Protein AF-A0A3D1S0R4-F1 (afdb_monomer)

Structure (mmCIF, N/CA/C/O backbone):
data_AF-A0A3D1S0R4-F1
#
_entry.id   AF-A0A3D1S0R4-F1
#
loop_
_atom_site.group_PDB
_atom_site.id
_atom_site.type_symbol
_atom_site.label_atom_id
_atom_site.label_alt_id
_atom_site.label_comp_id
_atom_site.label_asym_id
_atom_site.label_entity_id
_atom_site.label_seq_id
_atom_site.pdbx_PDB_ins_code
_atom_site.Cartn_x
_atom_site.Cartn_y
_atom_site.Cartn_z
_atom_site.occupancy
_atom_site.B_iso_or_equiv
_atom_site.auth_seq_id
_atom_site.auth_comp_id
_atom_site.auth_asym_id
_atom_site.auth_atom_id
_atom_site.pdbx_PDB_model_num
ATOM 1 N N . ALA A 1 1 ? -8.658 -19.019 29.240 1.00 70.56 1 ALA A N 1
ATOM 2 C CA . ALA A 1 1 ? -8.999 -17.583 29.156 1.00 70.56 1 ALA A CA 1
ATOM 3 C C . ALA A 1 1 ? -8.423 -16.939 27.889 1.00 70.56 1 ALA A C 1
ATOM 5 O O . ALA A 1 1 ? -9.213 -16.559 27.038 1.00 70.56 1 ALA A O 1
ATOM 6 N N . CYS A 1 2 ? -7.095 -16.902 27.693 1.00 72.62 2 CYS A N 1
ATOM 7 C CA . CYS A 1 2 ? -6.477 -16.224 26.537 1.00 72.62 2 CYS A CA 1
ATOM 8 C C . CYS A 1 2 ? -6.892 -16.777 25.164 1.00 72.62 2 CYS A C 1
ATOM 10 O O . CYS A 1 2 ? -7.239 -15.996 24.292 1.00 72.62 2 CYS A O 1
ATOM 12 N N . GLN A 1 3 ? -6.934 -18.101 24.978 1.00 76.12 3 GLN A N 1
ATOM 13 C CA . GLN A 1 3 ? -7.375 -18.704 23.706 1.00 76.12 3 GLN A CA 1
ATOM 14 C C . GLN A 1 3 ? -8.832 -18.367 23.353 1.00 76.12 3 GLN A C 1
ATOM 16 O O . GLN A 1 3 ? -9.156 -18.194 22.186 1.00 76.12 3 GLN A O 1
ATOM 21 N N . VAL A 1 4 ? -9.705 -18.250 24.359 1.00 78.00 4 VAL A N 1
ATOM 22 C CA . VAL A 1 4 ? -11.115 -17.883 24.154 1.00 78.00 4 VAL A CA 1
ATOM 23 C C . VAL A 1 4 ? -11.216 -16.418 23.741 1.00 78.00 4 VAL A C 1
ATOM 25 O O . VAL A 1 4 ? -11.849 -16.119 22.740 1.00 78.00 4 VAL A O 1
ATOM 28 N N . ALA A 1 5 ? -10.524 -15.525 24.457 1.00 78.62 5 ALA A N 1
ATOM 29 C CA . ALA A 1 5 ? -10.469 -14.109 24.101 1.00 78.62 5 ALA A CA 1
ATOM 30 C C . ALA A 1 5 ? -9.848 -13.888 22.710 1.00 78.62 5 ALA A C 1
ATOM 32 O O . ALA A 1 5 ? -10.297 -13.022 21.971 1.00 78.62 5 ALA A O 1
ATOM 33 N N . PHE A 1 6 ? -8.851 -14.697 22.340 1.00 84.62 6 PHE A N 1
ATOM 34 C CA . PHE A 1 6 ? -8.220 -14.656 21.025 1.00 84.62 6 PHE A CA 1
ATOM 35 C C . PHE A 1 6 ? -9.145 -15.144 19.906 1.00 84.62 6 PHE A C 1
ATOM 37 O O . PHE A 1 6 ? -9.213 -14.511 18.859 1.00 84.62 6 PHE A O 1
ATOM 44 N N . ARG A 1 7 ? -9.898 -16.228 20.120 1.00 82.31 7 ARG A N 1
ATOM 45 C CA . ARG A 1 7 ? -10.857 -16.750 19.132 1.00 82.31 7 ARG A CA 1
ATOM 46 C C . ARG A 1 7 ? -11.853 -15.680 18.681 1.00 82.31 7 ARG A C 1
ATOM 48 O O . ARG A 1 7 ? -12.190 -15.606 17.504 1.00 82.31 7 ARG A O 1
ATOM 55 N N . ASP A 1 8 ? -12.278 -14.830 19.607 1.00 85.44 8 ASP A N 1
ATOM 56 C CA . ASP A 1 8 ? -13.287 -13.807 19.345 1.00 85.44 8 ASP A CA 1
ATOM 57 C C . ASP A 1 8 ? -12.675 -12.522 18.724 1.00 85.44 8 ASP A C 1
ATOM 59 O O . ASP A 1 8 ? -13.374 -11.528 18.522 1.00 85.44 8 ASP A O 1
ATOM 63 N N . THR A 1 9 ? -11.376 -12.536 18.377 1.00 86.75 9 THR A N 1
ATOM 64 C CA . THR A 1 9 ? -10.713 -11.467 17.601 1.00 86.75 9 THR A CA 1
ATOM 65 C C . THR A 1 9 ? -10.943 -11.579 16.098 1.00 86.75 9 THR A C 1
ATOM 67 O O . THR A 1 9 ? -10.688 -10.615 15.377 1.00 86.75 9 THR A O 1
ATOM 70 N N . TYR A 1 10 ? -11.379 -12.754 15.623 1.00 88.81 10 TYR A N 1
ATOM 71 C CA . TYR A 1 10 ? -11.526 -13.075 14.197 1.00 88.81 10 TYR A CA 1
ATOM 72 C C . TYR A 1 10 ? -10.255 -12.811 13.368 1.00 88.81 10 TYR A C 1
ATOM 74 O O . TYR A 1 10 ? -10.321 -12.571 12.163 1.00 88.81 10 TYR A O 1
ATOM 82 N N . SER A 1 11 ? -9.098 -12.846 14.035 1.00 84.38 11 SER A N 1
ATOM 83 C CA . SER A 1 11 ? -7.781 -12.861 13.411 1.00 84.38 11 SER A CA 1
ATOM 84 C C . SER A 1 11 ? -7.464 -14.258 12.860 1.00 84.38 11 SER A C 1
ATOM 86 O O . SER A 1 11 ? -8.202 -15.221 13.072 1.00 84.38 11 SER A O 1
ATOM 88 N N . THR A 1 12 ? -6.348 -14.366 12.147 1.00 83.88 12 THR A N 1
ATOM 89 C CA . THR A 1 12 ? -5.786 -15.634 11.664 1.00 83.88 12 THR A CA 1
ATOM 90 C C . THR A 1 12 ? -5.035 -16.367 12.783 1.00 83.88 12 THR A C 1
ATOM 92 O O . THR A 1 12 ? -4.900 -15.836 13.889 1.00 83.88 12 THR A O 1
ATOM 95 N N . ASP A 1 13 ? -4.482 -17.554 12.502 1.00 82.75 13 ASP A N 1
ATOM 96 C CA . ASP A 1 13 ? -3.598 -18.257 13.451 1.00 82.75 13 ASP A CA 1
ATOM 97 C C . ASP A 1 13 ? -2.351 -17.424 13.818 1.00 82.75 13 ASP A C 1
ATOM 99 O O . ASP A 1 13 ? -1.715 -17.658 14.849 1.00 82.75 13 ASP A O 1
ATOM 103 N N . TYR A 1 14 ? -2.031 -16.417 12.998 1.00 79.56 14 TYR A N 1
ATOM 104 C CA . TYR A 1 14 ? -0.958 -15.451 13.194 1.00 79.56 14 TYR A CA 1
ATOM 105 C C . TYR A 1 14 ? -1.558 -14.064 13.497 1.00 79.56 14 TYR A C 1
ATOM 107 O O . TYR A 1 14 ? -1.975 -13.359 12.576 1.00 79.56 14 TYR A O 1
ATOM 115 N N . PRO A 1 15 ? -1.629 -13.629 14.771 1.00 83.19 15 PRO A N 1
ATOM 116 C CA . PRO A 1 15 ? -2.277 -12.370 15.127 1.00 83.19 15 PRO A CA 1
ATOM 117 C C . PRO A 1 15 ? -1.688 -11.181 14.369 1.00 83.19 15 PRO A C 1
ATOM 119 O O . PRO A 1 15 ? -0.474 -10.982 14.361 1.00 83.19 15 PRO A O 1
ATOM 122 N N . THR A 1 16 ? -2.553 -10.331 13.816 1.00 88.94 16 THR A N 1
ATOM 123 C CA . THR A 1 16 ? -2.129 -8.994 13.388 1.00 88.94 16 THR A CA 1
ATOM 124 C C . THR A 1 16 ? -1.874 -8.132 14.620 1.00 88.94 16 THR A C 1
ATOM 126 O O . THR A 1 16 ? -2.733 -7.999 15.496 1.00 88.94 16 THR A O 1
ATOM 129 N N . VAL A 1 17 ? -0.688 -7.531 14.690 1.00 91.25 17 VAL A N 1
ATOM 130 C CA . VAL A 1 17 ? -0.250 -6.729 15.833 1.00 91.25 17 VAL A CA 1
ATOM 131 C C . VAL A 1 17 ? 0.211 -5.360 15.359 1.00 91.25 17 VAL A C 1
ATOM 133 O O . VAL A 1 17 ? 1.055 -5.245 14.477 1.00 91.25 17 VAL A O 1
ATOM 136 N N . LEU A 1 18 ? -0.316 -4.315 15.990 1.00 94.38 18 LEU A N 1
ATOM 137 C CA . LEU A 1 18 ? 0.179 -2.955 15.853 1.00 94.38 18 LEU A CA 1
ATOM 138 C C . LEU A 1 18 ? 1.324 -2.745 16.842 1.00 94.38 18 LEU A C 1
ATOM 140 O O . LEU A 1 18 ? 1.165 -2.959 18.048 1.00 94.38 18 LEU A O 1
ATOM 144 N N . VAL A 1 19 ? 2.469 -2.300 16.329 1.00 94.50 19 VAL A N 1
ATOM 145 C CA . VAL A 1 19 ? 3.677 -2.027 17.114 1.00 94.50 19 VAL A CA 1
ATOM 146 C C . VAL A 1 19 ? 4.004 -0.542 17.019 1.00 94.50 19 VAL A C 1
ATOM 148 O O . VAL A 1 19 ? 4.166 -0.006 15.925 1.00 94.50 19 VAL A O 1
ATOM 151 N N . ARG A 1 20 ? 4.125 0.134 18.166 1.00 94.56 20 ARG A N 1
ATOM 152 C CA . ARG A 1 20 ? 4.589 1.522 18.233 1.00 94.56 20 ARG A CA 1
ATOM 153 C C . ARG A 1 20 ? 6.096 1.555 18.410 1.00 94.56 20 ARG A C 1
ATOM 155 O O . ARG A 1 20 ? 6.616 1.126 19.443 1.00 94.56 20 ARG A O 1
ATOM 162 N N . LEU A 1 21 ? 6.769 2.142 17.433 1.00 95.06 21 LEU A N 1
ATOM 163 C CA . LEU A 1 21 ? 8.196 2.419 17.484 1.00 95.06 21 LEU A CA 1
ATOM 164 C C . LEU A 1 21 ? 8.423 3.881 17.884 1.00 95.06 21 LEU A C 1
ATOM 166 O O . LEU A 1 21 ? 7.716 4.773 17.418 1.00 95.06 21 LEU A O 1
ATOM 170 N N . HIS A 1 22 ? 9.393 4.124 18.760 1.00 95.31 22 HIS A N 1
ATOM 171 C CA . HIS A 1 22 ? 9.856 5.455 19.134 1.00 95.31 22 HIS A CA 1
ATOM 172 C C . HIS A 1 22 ? 11.339 5.583 18.800 1.00 95.31 22 HIS A C 1
ATOM 174 O O . HIS A 1 22 ? 12.142 4.749 19.218 1.00 95.31 22 HIS A O 1
ATOM 180 N N . TRP A 1 23 ? 11.677 6.621 18.042 1.00 96.31 23 TRP A N 1
ATOM 181 C CA . TRP A 1 23 ? 13.045 7.006 17.730 1.00 96.31 23 TRP A CA 1
ATOM 182 C C . TRP A 1 23 ? 13.403 8.255 18.532 1.00 96.31 23 TRP A C 1
ATOM 184 O O . TRP A 1 23 ? 12.740 9.281 18.384 1.00 96.31 23 TRP A O 1
ATOM 194 N N . ASP A 1 24 ? 14.449 8.176 19.351 1.00 95.88 24 ASP A N 1
ATOM 195 C CA . ASP A 1 24 ? 14.910 9.297 20.186 1.00 95.88 24 ASP A CA 1
ATOM 196 C C . ASP A 1 24 ? 16.043 10.126 19.546 1.00 95.88 24 ASP A C 1
ATOM 198 O O . ASP A 1 24 ? 16.565 11.053 20.163 1.00 95.88 24 ASP A O 1
ATOM 202 N N . GLY A 1 25 ? 16.433 9.803 18.307 1.00 96.44 25 GLY A N 1
ATOM 203 C CA . GLY A 1 25 ? 17.621 10.362 17.651 1.00 96.44 25 GLY A CA 1
ATOM 204 C C . GLY A 1 25 ? 18.824 9.416 17.635 1.00 96.44 25 GLY A C 1
ATOM 205 O O . GLY A 1 25 ? 19.751 9.636 16.857 1.00 96.44 25 GLY A O 1
ATOM 206 N N . THR A 1 26 ? 18.804 8.360 18.451 1.00 96.81 26 THR A N 1
ATOM 207 C CA . THR A 1 26 ? 19.917 7.416 18.627 1.00 96.81 26 THR A CA 1
ATOM 208 C C . THR A 1 26 ? 19.482 5.953 18.619 1.00 96.81 26 THR A C 1
ATOM 210 O O . THR A 1 26 ? 20.176 5.112 18.047 1.00 96.81 26 THR A O 1
ATOM 213 N N . GLN A 1 27 ? 18.328 5.643 19.209 1.00 96.25 27 GLN A N 1
ATOM 214 C CA . GLN A 1 27 ? 17.813 4.293 19.348 1.00 96.25 27 GLN A CA 1
ATOM 215 C C . GLN A 1 27 ? 16.346 4.217 18.928 1.00 96.25 27 GLN A C 1
ATOM 217 O O . GLN A 1 27 ? 15.523 5.080 19.239 1.00 96.25 27 GLN A O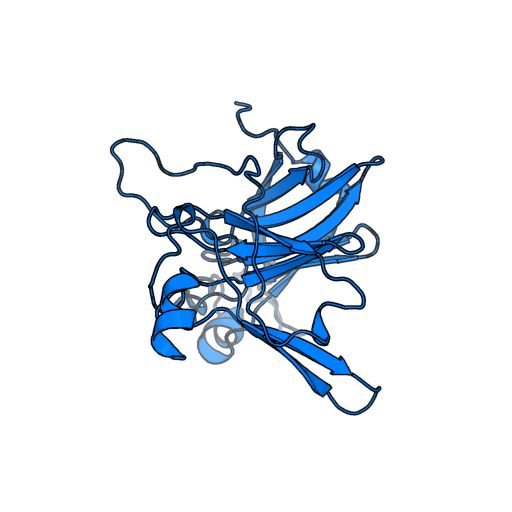 1
ATOM 222 N N . LEU A 1 28 ? 16.016 3.127 18.232 1.00 97.19 28 LEU A N 1
ATOM 223 C CA . LEU A 1 28 ? 14.645 2.733 17.945 1.00 97.19 28 LEU A CA 1
ATOM 224 C C . LEU A 1 28 ? 14.176 1.765 19.034 1.00 97.19 28 LEU A C 1
ATOM 226 O O . LEU A 1 28 ? 14.797 0.724 19.253 1.00 97.19 28 LEU A O 1
ATOM 230 N N . SER A 1 29 ? 13.087 2.101 19.719 1.00 97.06 29 SER A N 1
ATOM 231 C CA . SER A 1 29 ? 12.526 1.303 20.812 1.00 97.06 29 SER A CA 1
ATOM 232 C C . SER A 1 29 ? 11.055 0.971 20.572 1.00 97.06 29 SER A C 1
ATOM 234 O O . SER A 1 29 ? 10.298 1.773 20.024 1.00 97.06 29 SER A O 1
ATOM 236 N N . VAL A 1 30 ? 10.632 -0.222 20.995 1.00 96.75 30 VAL A N 1
ATOM 237 C CA . VAL A 1 30 ? 9.215 -0.602 21.020 1.00 96.75 30 VAL A CA 1
ATOM 238 C C . VAL A 1 30 ? 8.595 -0.042 22.295 1.00 96.75 30 VAL A C 1
ATOM 240 O O . VAL A 1 30 ? 9.011 -0.388 23.396 1.00 96.75 30 VAL A O 1
ATOM 243 N N . THR A 1 31 ? 7.587 0.815 22.151 1.00 94.56 31 THR A N 1
ATOM 244 C CA . THR A 1 31 ? 6.937 1.513 23.278 1.00 94.56 31 THR A CA 1
ATOM 245 C C . THR A 1 31 ? 5.460 1.166 23.430 1.00 94.56 31 THR A C 1
ATOM 247 O O . THR A 1 31 ? 4.773 1.736 24.278 1.00 94.56 31 THR A O 1
ATOM 250 N N . GLY A 1 32 ? 4.936 0.278 22.588 1.00 93.56 32 GLY A N 1
ATOM 251 C CA . GLY A 1 32 ? 3.545 -0.150 22.627 1.00 93.56 32 GLY A CA 1
ATOM 252 C C . GLY A 1 32 ? 3.298 -1.300 21.664 1.00 93.56 32 GLY A C 1
ATOM 253 O O . GLY A 1 32 ? 3.878 -1.343 20.580 1.00 93.56 32 GLY A O 1
ATOM 254 N N . VAL A 1 33 ? 2.445 -2.231 22.077 1.00 93.94 33 VAL A N 1
ATOM 255 C CA . VAL A 1 33 ? 2.035 -3.388 21.283 1.00 93.94 33 VAL A CA 1
ATOM 256 C C . VAL A 1 33 ? 0.565 -3.646 21.571 1.00 93.94 33 VAL A C 1
ATOM 258 O O . VAL A 1 33 ? 0.185 -3.766 22.735 1.00 93.94 33 VAL A O 1
ATOM 261 N N . ARG A 1 34 ? -0.263 -3.734 20.529 1.00 93.62 34 ARG A N 1
ATOM 262 C CA . ARG A 1 34 ? -1.670 -4.133 20.658 1.00 93.62 34 ARG A CA 1
ATOM 263 C C . ARG A 1 34 ? -2.073 -5.045 19.508 1.00 93.62 34 ARG A C 1
ATOM 265 O O . ARG A 1 34 ? -1.751 -4.768 18.357 1.00 93.62 34 ARG A O 1
ATOM 272 N N . ALA A 1 35 ? -2.782 -6.125 19.816 1.00 92.38 35 ALA A N 1
ATOM 273 C CA . ALA A 1 35 ? -3.321 -7.028 18.804 1.00 92.38 35 ALA A CA 1
ATOM 274 C C . ALA A 1 35 ? -4.643 -6.489 18.237 1.00 92.38 35 ALA A C 1
ATOM 276 O O . ALA A 1 35 ? -5.440 -5.895 18.966 1.00 92.38 35 ALA A O 1
ATOM 277 N N . VAL A 1 36 ? -4.862 -6.695 16.942 1.00 93.88 36 VAL A N 1
ATOM 278 C CA . VAL A 1 36 ? -6.054 -6.240 16.219 1.00 93.88 36 VAL A CA 1
ATOM 279 C C . VAL A 1 36 ? -7.176 -7.270 16.343 1.00 93.88 36 VAL A C 1
ATOM 281 O O . VAL A 1 36 ? -6.942 -8.474 16.279 1.00 93.88 36 VAL A O 1
ATOM 284 N N . GLN A 1 37 ? -8.401 -6.781 16.506 1.00 94.06 37 GLN A N 1
ATOM 285 C CA . GLN A 1 37 ? -9.637 -7.544 16.416 1.00 94.06 37 GLN A CA 1
ATOM 286 C C . GLN A 1 37 ? -10.425 -7.059 15.200 1.00 94.06 37 GLN A C 1
ATOM 288 O O . GLN A 1 37 ? -10.850 -5.905 15.140 1.00 94.06 37 GLN A O 1
ATOM 293 N N . PHE A 1 38 ? -10.632 -7.956 14.243 1.00 94.38 38 PHE A N 1
ATOM 294 C CA . PHE A 1 38 ? -11.416 -7.702 13.041 1.00 94.38 38 PHE A CA 1
ATOM 295 C C . PHE A 1 38 ? -12.901 -7.983 13.292 1.00 94.38 38 PHE A C 1
ATOM 297 O O . PHE A 1 38 ? -13.243 -8.725 14.213 1.00 94.38 38 PHE A O 1
ATOM 304 N N . PRO A 1 39 ? -13.822 -7.422 12.493 1.00 93.75 39 PRO A N 1
ATOM 305 C CA . PRO A 1 39 ? -15.220 -7.813 12.573 1.00 93.75 39 PRO A CA 1
ATOM 306 C C . PRO A 1 39 ? -15.402 -9.234 12.014 1.00 93.75 39 PRO A C 1
ATOM 308 O O . PRO A 1 39 ? -14.736 -9.633 11.062 1.00 93.75 39 PRO A O 1
ATOM 311 N N . GLN A 1 40 ? -16.338 -10.005 12.573 1.00 89.62 40 GLN A N 1
ATOM 312 C CA . GLN A 1 40 ? -16.562 -11.412 12.199 1.00 89.62 40 GLN A CA 1
ATOM 313 C C . GLN A 1 40 ? -16.807 -11.619 10.694 1.00 89.62 40 GLN A C 1
ATOM 315 O O . GLN A 1 40 ? -16.368 -12.607 10.108 1.00 89.62 40 GLN A O 1
ATOM 320 N N . ASN A 1 41 ? -17.503 -10.678 10.054 1.00 90.62 41 ASN A N 1
ATOM 321 C CA . ASN A 1 41 ? -17.812 -10.711 8.625 1.00 90.62 41 ASN A CA 1
ATOM 322 C C . ASN A 1 41 ? -16.632 -10.296 7.724 1.00 90.62 41 ASN A C 1
ATOM 324 O O . ASN A 1 41 ? -16.771 -10.329 6.502 1.00 90.62 41 ASN A O 1
ATOM 328 N N . ALA A 1 42 ? -15.484 -9.905 8.290 1.00 89.19 42 ALA A N 1
ATOM 329 C CA . ALA A 1 42 ? -14.283 -9.621 7.511 1.00 89.19 42 ALA A CA 1
ATOM 330 C C . ALA A 1 42 ? -13.748 -10.875 6.817 1.00 89.19 42 ALA A C 1
ATOM 332 O O . ALA A 1 42 ? -13.243 -10.761 5.705 1.00 89.19 42 ALA A O 1
ATOM 333 N N . GLN A 1 43 ? -13.902 -12.050 7.449 1.00 87.94 43 GLN A N 1
ATOM 334 C CA . GLN A 1 43 ? -13.397 -13.332 6.946 1.00 87.94 43 GLN A CA 1
ATOM 335 C C . GLN A 1 43 ? -11.922 -13.233 6.529 1.00 87.94 43 GLN A C 1
ATOM 337 O O . GLN A 1 43 ? -11.572 -13.563 5.399 1.00 87.94 43 GLN A O 1
ATOM 342 N N . ILE A 1 44 ? -11.064 -12.726 7.421 1.00 86.00 44 ILE A N 1
ATOM 343 C CA . ILE A 1 44 ? -9.631 -12.567 7.142 1.00 86.00 44 ILE A CA 1
ATOM 344 C C . ILE A 1 44 ? -9.044 -13.924 6.723 1.00 86.00 44 ILE A C 1
ATOM 346 O O . ILE A 1 44 ? -9.295 -14.943 7.372 1.00 86.00 44 ILE A O 1
ATOM 350 N N . GLY A 1 45 ? -8.309 -13.950 5.609 1.00 75.19 45 GLY A N 1
ATOM 351 C CA . GLY A 1 45 ? -7.706 -15.177 5.089 1.00 75.19 45 GLY A CA 1
ATOM 352 C C . GLY A 1 45 ? -6.581 -15.671 5.998 1.00 75.19 45 GLY A C 1
ATOM 353 O O . GLY A 1 45 ? -5.803 -14.872 6.499 1.00 75.19 45 GLY A O 1
ATOM 354 N N . ASN A 1 46 ? -6.480 -16.984 6.208 1.00 75.69 46 ASN A N 1
ATOM 355 C CA . ASN A 1 46 ? -5.456 -17.603 7.058 1.00 75.69 46 ASN A CA 1
ATOM 356 C C . ASN A 1 46 ? -4.379 -18.297 6.209 1.00 75.69 46 ASN A C 1
ATOM 358 O O . ASN A 1 46 ? -4.211 -19.515 6.302 1.00 75.69 46 ASN A O 1
ATOM 362 N N . SER A 1 47 ? -3.688 -17.551 5.339 1.00 70.25 47 SER A N 1
ATOM 363 C CA . SER A 1 47 ? -2.527 -18.098 4.621 1.00 70.25 47 SER A CA 1
ATOM 364 C C . SER A 1 47 ? -1.220 -17.489 5.131 1.00 70.25 47 SER A C 1
ATOM 366 O O . SER A 1 47 ? -1.175 -16.303 5.460 1.00 70.25 47 SER A O 1
ATOM 368 N N . PRO A 1 48 ? -0.126 -18.270 5.163 1.00 61.03 48 PRO A N 1
ATOM 369 C CA . PRO A 1 48 ? 1.204 -17.730 5.406 1.00 61.03 48 PRO A CA 1
ATOM 370 C C . PRO A 1 48 ? 1.522 -16.666 4.347 1.00 61.03 48 PRO A C 1
ATOM 372 O O . PRO A 1 48 ? 1.480 -16.973 3.155 1.00 61.03 48 PRO A O 1
ATOM 375 N N . ASN A 1 49 ? 1.852 -15.450 4.788 1.00 60.84 49 ASN A N 1
ATOM 376 C CA . ASN A 1 49 ? 2.065 -14.265 3.943 1.00 60.84 49 ASN A CA 1
ATOM 377 C C . ASN A 1 49 ? 0.796 -13.625 3.353 1.00 60.84 49 ASN A C 1
ATOM 379 O O . ASN A 1 49 ? 0.890 -12.926 2.356 1.00 60.84 49 ASN A O 1
ATOM 383 N N . ASP A 1 50 ? -0.373 -13.859 3.945 1.00 65.56 50 ASP A N 1
ATOM 384 C CA . ASP A 1 50 ? -1.528 -12.992 3.725 1.00 65.56 50 ASP A C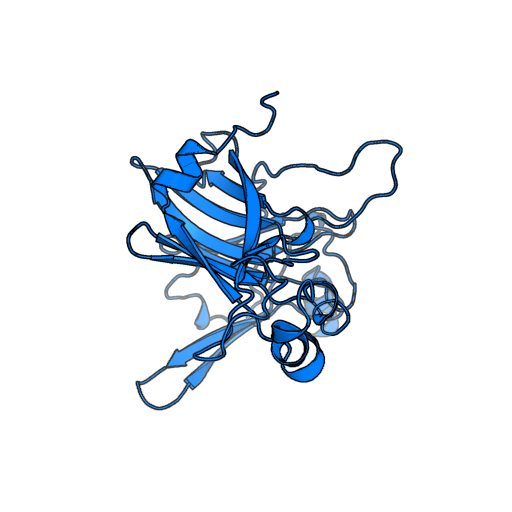A 1
ATOM 385 C C . ASP A 1 50 ? -1.678 -12.109 4.960 1.00 65.56 50 ASP A C 1
ATOM 387 O O . ASP A 1 50 ? -1.893 -12.618 6.065 1.00 65.56 50 ASP A O 1
ATOM 391 N N . GLY A 1 51 ? -1.500 -10.799 4.797 1.00 78.88 51 GLY A N 1
ATOM 392 C CA . GLY A 1 51 ? -1.375 -9.913 5.947 1.00 78.88 51 GLY A CA 1
ATOM 393 C C . GLY A 1 51 ? -1.961 -8.522 5.779 1.00 78.88 51 GLY A C 1
ATOM 394 O O . GLY A 1 51 ? -2.488 -8.127 4.740 1.00 78.88 51 GLY A O 1
ATOM 395 N N . VAL A 1 52 ? -1.875 -7.775 6.875 1.00 86.75 52 VAL A N 1
ATOM 396 C CA . VAL A 1 52 ? -1.939 -6.318 6.842 1.00 86.75 52 VAL A CA 1
ATOM 397 C C . VAL A 1 52 ? -0.567 -5.811 6.436 1.00 86.75 52 VAL A C 1
ATOM 399 O O . VAL A 1 52 ? 0.414 -6.114 7.114 1.00 86.75 52 VAL A O 1
ATOM 402 N N . GLU A 1 53 ? -0.519 -4.996 5.392 1.00 86.44 53 GLU A N 1
ATOM 403 C CA . GLU A 1 53 ? 0.733 -4.418 4.894 1.00 86.44 53 GLU A CA 1
ATOM 404 C C . GLU A 1 53 ? 0.680 -2.893 4.780 1.00 86.44 53 GLU A C 1
ATOM 406 O O . GLU A 1 53 ? 1.673 -2.210 5.035 1.00 86.44 53 GLU A O 1
ATOM 411 N N . GLY A 1 54 ? -0.492 -2.331 4.477 1.00 93.31 54 GLY A N 1
ATOM 412 C CA . GLY A 1 54 ? -0.672 -0.887 4.398 1.00 93.31 54 GLY A CA 1
ATOM 413 C C . GLY A 1 54 ? -1.091 -0.285 5.731 1.00 93.31 54 GLY A C 1
ATOM 414 O O . GLY A 1 54 ? -2.104 -0.680 6.312 1.00 93.31 54 GLY A O 1
ATOM 415 N N . LEU A 1 55 ? -0.345 0.719 6.192 1.00 95.94 55 LEU A N 1
ATOM 416 C CA . LEU A 1 55 ? -0.715 1.572 7.318 1.00 95.94 55 LEU A CA 1
ATOM 417 C C . LEU A 1 55 ? -0.641 3.032 6.884 1.00 95.94 55 LEU A C 1
ATOM 419 O O . LEU A 1 55 ? 0.370 3.470 6.344 1.00 95.94 55 LEU A O 1
ATOM 423 N N . SER A 1 56 ? -1.696 3.796 7.146 1.00 97.12 56 SER A N 1
ATOM 424 C CA . SER A 1 56 ? -1.705 5.242 6.907 1.00 97.12 56 SER A CA 1
ATOM 425 C C . SER A 1 56 ? -2.563 5.966 7.940 1.00 97.12 56 SER A C 1
ATOM 427 O O . SER A 1 56 ? -3.481 5.386 8.520 1.00 97.12 56 SER A O 1
ATOM 429 N N . ILE A 1 57 ? -2.238 7.228 8.228 1.00 96.81 57 ILE A N 1
ATOM 430 C CA . ILE A 1 57 ? -2.877 8.006 9.299 1.00 96.81 57 ILE A CA 1
ATOM 431 C C . ILE A 1 57 ? -3.475 9.288 8.721 1.00 96.81 57 ILE A C 1
ATOM 433 O O . ILE A 1 57 ? -2.778 10.050 8.058 1.00 96.81 57 ILE A O 1
ATOM 437 N N . ASP A 1 58 ? -4.748 9.552 9.026 1.00 96.31 58 ASP A N 1
ATOM 438 C CA . ASP A 1 58 ? -5.383 10.857 8.816 1.00 96.31 58 ASP A CA 1
ATOM 439 C C . ASP A 1 58 ? -5.902 11.415 10.142 1.00 96.31 58 ASP A C 1
ATOM 441 O O . ASP A 1 58 ? -6.874 10.910 10.710 1.00 96.31 58 ASP A O 1
ATOM 445 N N . GLY A 1 59 ? -5.244 12.453 10.662 1.00 95.31 59 GLY A N 1
ATOM 446 C CA . GLY A 1 59 ? -5.545 12.982 11.991 1.00 95.31 59 GLY A CA 1
ATOM 447 C C . GLY A 1 59 ? -5.388 11.902 13.065 1.00 95.31 59 GLY A C 1
ATOM 448 O O . GLY A 1 59 ? -4.296 11.385 13.272 1.00 95.31 59 GLY A O 1
ATOM 449 N N . ASN A 1 60 ? -6.483 11.554 13.741 1.00 96.62 60 ASN A N 1
ATOM 450 C CA . ASN A 1 60 ? -6.530 10.495 14.752 1.00 96.62 60 ASN A CA 1
ATOM 451 C C . ASN A 1 60 ? -7.117 9.179 14.216 1.00 96.62 60 ASN A C 1
ATOM 453 O O . ASN A 1 60 ? -7.576 8.357 15.004 1.00 96.62 60 ASN A O 1
ATOM 457 N N . LYS A 1 61 ? -7.177 8.976 12.900 1.00 97.88 61 LYS A N 1
ATOM 458 C CA . LYS A 1 61 ? -7.691 7.746 12.296 1.00 97.88 61 LYS A CA 1
ATOM 459 C C . LYS A 1 61 ? -6.544 6.975 11.660 1.00 97.88 61 LYS A C 1
ATOM 461 O O . LYS A 1 61 ? -5.883 7.483 10.760 1.00 97.88 61 LYS A O 1
ATOM 466 N N . LEU A 1 62 ? -6.329 5.749 12.125 1.00 98.00 62 LEU A N 1
ATOM 467 C CA . LEU A 1 62 ? -5.407 4.798 11.513 1.00 98.00 62 LEU A CA 1
ATOM 468 C C . LEU A 1 62 ? -6.187 3.933 10.527 1.00 98.00 62 LEU A C 1
ATOM 470 O O . LEU A 1 62 ? -7.161 3.290 10.920 1.00 98.00 62 LEU A O 1
ATOM 474 N N . PHE A 1 63 ? -5.747 3.904 9.275 1.00 98.19 63 PHE A N 1
ATOM 475 C CA . PHE A 1 63 ? -6.204 2.962 8.263 1.00 98.19 63 PHE A CA 1
ATOM 476 C C . PHE A 1 63 ? -5.258 1.770 8.187 1.00 98.19 63 PHE A C 1
ATOM 478 O O . PHE A 1 63 ? -4.043 1.911 8.323 1.00 98.19 63 PHE A O 1
ATOM 485 N N . ILE A 1 64 ? -5.848 0.597 7.985 1.00 96.75 64 ILE A N 1
ATOM 486 C CA . ILE A 1 64 ? -5.179 -0.698 8.021 1.00 96.75 64 ILE A CA 1
ATOM 487 C C . ILE A 1 64 ? -5.624 -1.460 6.775 1.00 96.75 64 ILE A C 1
ATOM 489 O O . ILE A 1 64 ? -6.769 -1.910 6.704 1.00 96.75 64 ILE A O 1
ATOM 493 N N . ALA A 1 65 ? -4.749 -1.560 5.779 1.00 94.81 65 ALA A N 1
ATOM 494 C CA . ALA A 1 65 ? -5.038 -2.248 4.531 1.00 94.81 65 ALA A CA 1
ATOM 495 C C . ALA A 1 65 ? -4.610 -3.714 4.611 1.00 94.81 65 ALA A C 1
ATOM 497 O O . ALA A 1 65 ? -3.459 -4.037 4.909 1.00 94.81 65 ALA A O 1
ATOM 498 N N . LEU A 1 66 ? -5.577 -4.583 4.353 1.00 91.25 66 LEU A N 1
ATOM 499 C CA . LEU A 1 66 ? -5.419 -6.018 4.235 1.00 91.25 66 LEU A CA 1
ATOM 500 C C . LEU A 1 66 ? -5.169 -6.365 2.770 1.00 91.25 66 LEU A C 1
ATOM 502 O O . LEU A 1 66 ? -5.958 -5.974 1.904 1.00 91.25 66 LEU A O 1
ATOM 506 N N . GLU A 1 67 ? -4.141 -7.171 2.523 1.00 89.12 67 GLU A N 1
ATOM 507 C CA . GLU A 1 67 ? -3.841 -7.704 1.199 1.00 89.12 67 GLU A CA 1
ATOM 508 C C . GLU A 1 67 ? -5.039 -8.463 0.623 1.00 89.12 67 GLU A C 1
ATOM 510 O O . GLU A 1 67 ? -5.501 -8.157 -0.473 1.00 89.12 67 GLU A O 1
ATOM 515 N N . LYS A 1 68 ? -5.589 -9.436 1.363 1.00 86.38 68 LYS A N 1
ATOM 516 C CA . LYS A 1 68 ? -6.833 -10.104 0.970 1.00 86.38 68 LYS A CA 1
ATOM 517 C C . LYS A 1 68 ? -7.583 -10.801 2.106 1.00 86.38 68 LYS A C 1
ATOM 519 O O . LYS A 1 68 ? -6.992 -11.306 3.058 1.00 86.38 68 LYS A O 1
ATOM 524 N N . ASP A 1 69 ? -8.899 -10.883 1.954 1.00 87.62 69 ASP A N 1
ATOM 525 C CA . ASP A 1 69 ? -9.787 -11.744 2.731 1.00 87.62 69 ASP A CA 1
ATOM 526 C C . ASP A 1 69 ? -9.801 -13.191 2.187 1.00 87.62 69 ASP A C 1
ATOM 528 O O . ASP A 1 69 ? -9.146 -13.525 1.193 1.00 87.62 69 ASP A O 1
ATOM 532 N N . ALA A 1 70 ? -10.574 -14.074 2.824 1.00 86.94 70 ALA A N 1
ATOM 533 C CA . ALA A 1 70 ? -10.757 -15.465 2.403 1.00 86.94 70 ALA A CA 1
ATOM 534 C C . ALA A 1 70 ? -11.363 -15.619 0.991 1.00 86.94 70 ALA A C 1
ATOM 536 O O . ALA A 1 70 ? -11.341 -16.715 0.430 1.00 86.94 70 ALA A O 1
ATOM 537 N N . ASN A 1 71 ? -11.876 -14.534 0.404 1.00 86.19 71 ASN A N 1
ATOM 538 C CA . ASN A 1 71 ? -12.430 -14.474 -0.945 1.00 86.19 71 ASN A CA 1
ATOM 539 C C . ASN A 1 71 ? -11.477 -13.785 -1.941 1.00 86.19 71 ASN A C 1
ATOM 541 O O . ASN A 1 71 ? -11.902 -13.437 -3.039 1.00 86.19 71 ASN A O 1
ATOM 545 N N . TYR A 1 72 ? -10.195 -13.619 -1.590 1.00 86.06 72 TYR A N 1
ATOM 546 C CA . TYR A 1 72 ? -9.159 -12.976 -2.412 1.00 86.06 72 TYR A CA 1
ATOM 547 C C . TYR A 1 72 ? -9.358 -11.471 -2.650 1.00 86.06 72 TYR A C 1
ATOM 549 O O . TYR A 1 72 ? -8.760 -10.921 -3.577 1.00 86.06 72 TYR A O 1
ATOM 557 N N . ARG A 1 73 ? -10.147 -10.789 -1.810 1.00 87.19 73 ARG A N 1
ATOM 558 C CA . ARG A 1 73 ? -10.405 -9.349 -1.951 1.00 87.19 73 ARG A CA 1
ATOM 559 C C . ARG A 1 73 ? -9.624 -8.540 -0.934 1.00 87.19 73 ARG A C 1
ATOM 561 O O . ARG A 1 73 ? -9.710 -8.827 0.260 1.00 87.19 73 ARG A O 1
ATOM 568 N N . ALA A 1 74 ? -8.930 -7.501 -1.387 1.00 91.06 74 ALA A N 1
ATOM 569 C CA . ALA A 1 74 ? -8.344 -6.513 -0.492 1.00 91.06 74 ALA A CA 1
ATOM 570 C C . ALA A 1 74 ? -9.426 -5.834 0.361 1.00 91.06 74 ALA A C 1
ATOM 572 O O . ALA A 1 74 ? -10.598 -5.780 -0.016 1.00 91.06 74 ALA A O 1
ATOM 573 N N . ARG A 1 75 ? -9.057 -5.335 1.539 1.00 92.56 75 ARG A N 1
ATOM 574 C CA . ARG A 1 75 ? -9.976 -4.624 2.445 1.00 92.56 75 ARG A CA 1
ATOM 575 C C . ARG A 1 75 ? -9.217 -3.505 3.140 1.00 92.56 75 ARG A C 1
ATOM 577 O O . ARG A 1 75 ? -8.014 -3.613 3.349 1.00 92.56 75 ARG A O 1
ATOM 584 N N . ILE A 1 76 ? -9.912 -2.444 3.531 1.00 96.00 76 ILE A N 1
ATOM 585 C CA . ILE A 1 76 ? -9.319 -1.365 4.323 1.00 96.00 76 ILE A CA 1
ATOM 586 C C . ILE A 1 76 ? -10.177 -1.174 5.561 1.00 96.00 76 ILE A C 1
ATOM 588 O O . ILE A 1 76 ? -11.362 -0.853 5.479 1.00 96.00 76 ILE A O 1
ATOM 592 N N . PHE A 1 77 ? -9.551 -1.358 6.712 1.00 97.25 77 PHE A N 1
ATOM 593 C CA . PHE A 1 77 ? -10.160 -1.145 8.009 1.00 97.25 77 PHE A CA 1
ATOM 594 C C . PHE A 1 77 ? -9.679 0.167 8.615 1.00 97.25 77 PHE A C 1
ATOM 596 O O . PHE A 1 77 ? -8.712 0.773 8.147 1.00 97.25 77 PHE A O 1
ATOM 603 N N . SER A 1 78 ? -10.322 0.595 9.695 1.00 98.19 78 SER A N 1
ATOM 604 C CA . SER A 1 78 ? -9.797 1.675 10.515 1.00 98.19 78 SER A CA 1
ATOM 605 C C . SER A 1 78 ? -10.045 1.501 12.005 1.00 98.19 78 SER A C 1
ATOM 607 O O . SER A 1 78 ? -10.938 0.774 12.441 1.00 98.19 78 SER A O 1
ATOM 609 N N . THR A 1 79 ? -9.258 2.234 12.783 1.00 98.06 79 THR A N 1
ATOM 610 C CA . THR A 1 79 ? -9.466 2.468 14.212 1.00 98.06 79 THR A CA 1
ATOM 611 C C . THR A 1 79 ? -9.152 3.925 14.539 1.00 98.06 79 THR A C 1
ATOM 613 O O . THR A 1 79 ? -8.459 4.616 13.787 1.00 98.06 79 THR A O 1
ATOM 616 N N . VAL A 1 80 ? -9.648 4.396 15.679 1.00 97.44 80 VAL A N 1
ATOM 617 C CA . VAL A 1 80 ? -9.178 5.648 16.277 1.00 97.44 80 VAL A CA 1
ATOM 618 C C . VAL A 1 80 ? -7.803 5.405 16.902 1.00 97.44 80 VAL A C 1
ATOM 620 O O . VAL A 1 80 ? -7.581 4.364 17.515 1.00 97.44 80 VAL A O 1
ATOM 623 N N . LEU A 1 81 ? -6.894 6.355 16.719 1.00 96.19 81 LEU A N 1
ATOM 624 C CA . LEU A 1 81 ? -5.538 6.429 17.247 1.00 96.19 81 LEU A CA 1
ATOM 625 C C . LEU A 1 81 ? -5.412 7.741 18.037 1.00 96.19 81 LEU A C 1
ATOM 627 O O . LEU A 1 81 ? -4.861 8.729 17.556 1.00 96.19 81 LEU A O 1
ATOM 631 N N . ASP A 1 82 ? -6.002 7.769 19.229 1.00 94.69 82 ASP A N 1
ATOM 632 C CA . ASP A 1 82 ? -5.968 8.917 20.137 1.00 94.69 82 ASP A CA 1
ATOM 633 C C . ASP A 1 82 ? -4.868 8.780 21.212 1.00 94.69 82 ASP A C 1
ATOM 635 O O . ASP A 1 82 ? -4.074 7.836 21.228 1.00 94.69 82 ASP A O 1
ATOM 639 N N . GLU A 1 83 ? -4.818 9.733 22.144 1.00 90.56 83 GLU A N 1
ATOM 640 C CA . GLU A 1 83 ? -3.868 9.727 23.266 1.00 90.56 83 GLU A CA 1
ATOM 641 C C . GLU A 1 83 ? -4.080 8.550 24.242 1.00 90.56 83 GLU A C 1
ATOM 643 O O . GLU A 1 83 ? -3.198 8.197 25.030 1.00 90.56 83 GLU A O 1
ATOM 648 N N . GLY A 1 84 ? -5.278 7.963 24.264 1.00 93.31 84 GLY A N 1
ATOM 649 C CA . GLY A 1 84 ? -5.638 6.794 25.066 1.00 93.31 84 GLY A CA 1
ATOM 650 C C . GLY A 1 84 ? -5.163 5.481 24.456 1.00 93.31 84 GLY A C 1
ATOM 651 O O . GLY A 1 84 ? -4.844 4.554 25.197 1.00 93.31 84 GLY A O 1
ATOM 652 N N . PHE A 1 85 ? -5.034 5.428 23.131 1.00 95.94 85 PHE A N 1
ATOM 653 C CA . PHE A 1 85 ? -4.860 4.198 22.366 1.00 95.94 85 PHE A CA 1
ATOM 654 C C . PHE A 1 85 ? -3.794 3.246 22.921 1.00 95.94 85 PHE A C 1
ATOM 656 O O . PHE A 1 85 ? -4.035 2.051 23.043 1.00 95.94 85 PHE A O 1
ATOM 663 N N . TRP A 1 86 ? -2.611 3.741 23.285 1.00 95.12 86 TRP A N 1
ATOM 664 C CA . TRP A 1 86 ? -1.506 2.886 23.747 1.00 95.12 86 TRP A CA 1
ATOM 665 C C . TRP A 1 86 ? -1.518 2.587 25.252 1.00 95.12 86 TRP A C 1
ATOM 667 O O . TRP A 1 86 ? -0.657 1.849 25.723 1.00 95.12 86 TRP A O 1
ATOM 677 N N . ARG A 1 87 ? -2.459 3.162 26.013 1.00 93.25 87 ARG A N 1
ATOM 678 C CA . ARG A 1 87 ? -2.639 2.894 27.452 1.00 93.25 87 ARG A CA 1
ATOM 679 C C . ARG A 1 87 ? -3.546 1.692 27.715 1.00 93.25 87 ARG A C 1
ATOM 681 O O . ARG A 1 87 ? -3.580 1.187 28.831 1.00 93.25 87 ARG A O 1
ATOM 688 N N . GLU A 1 88 ? -4.279 1.243 26.703 1.00 91.31 88 GLU A N 1
ATOM 689 C CA . GLU A 1 88 ? -5.151 0.078 26.794 1.00 91.31 88 GLU A CA 1
ATOM 690 C C . GLU A 1 88 ? -4.398 -1.234 26.549 1.00 91.31 88 GLU A C 1
ATOM 692 O O . GLU A 1 88 ? -3.479 -1.313 25.734 1.00 91.31 88 GLU A O 1
ATOM 697 N N . HIS A 1 89 ? -4.858 -2.295 27.214 1.00 86.31 89 HIS A N 1
ATOM 698 C CA . HIS A 1 89 ? -4.336 -3.658 27.059 1.00 86.31 89 HIS A CA 1
ATOM 699 C C . HIS A 1 89 ? -5.305 -4.600 26.326 1.00 86.31 89 HIS A C 1
ATOM 701 O O . HIS A 1 89 ? -4.989 -5.768 26.108 1.00 86.31 89 HIS A O 1
ATOM 707 N N . SER A 1 90 ? -6.493 -4.110 25.963 1.00 90.06 90 SER A N 1
ATOM 708 C CA . SER A 1 90 ? -7.476 -4.837 25.160 1.00 90.06 90 SER A CA 1
ATOM 709 C C . SER A 1 90 ? -7.059 -4.901 23.689 1.00 90.06 90 SER A C 1
ATOM 711 O O . SER A 1 90 ? -6.225 -4.117 23.216 1.00 90.06 90 SER A O 1
ATOM 713 N N . PHE A 1 91 ? -7.695 -5.809 22.948 1.00 92.94 91 PHE A N 1
ATOM 714 C CA . PHE A 1 91 ? -7.621 -5.826 21.491 1.00 92.94 91 PHE A CA 1
ATOM 715 C C . PHE A 1 91 ? -8.111 -4.506 20.888 1.00 92.94 91 PHE A C 1
ATOM 717 O O . PHE A 1 91 ? -8.996 -3.843 21.431 1.00 92.94 91 PHE A O 1
ATOM 724 N N . VAL A 1 92 ? -7.529 -4.138 19.751 1.00 95.25 92 VAL A N 1
ATOM 725 C CA . VAL A 1 92 ? -7.932 -2.978 18.957 1.00 95.25 92 VAL A CA 1
ATOM 726 C C . VAL A 1 92 ? -9.024 -3.425 18.004 1.00 95.25 92 VAL A C 1
ATOM 728 O O . VAL A 1 92 ? -8.735 -4.052 16.987 1.00 95.25 92 VAL A O 1
ATOM 731 N N . ALA A 1 93 ? -10.275 -3.121 18.333 1.00 95.31 93 ALA A N 1
ATOM 732 C CA . ALA A 1 93 ? -11.379 -3.363 17.418 1.00 95.31 93 ALA A CA 1
ATOM 733 C C . ALA A 1 93 ? -11.263 -2.428 16.207 1.00 95.31 93 ALA A C 1
ATOM 735 O O . ALA A 1 93 ? -11.216 -1.206 16.361 1.00 95.31 93 ALA A O 1
ATOM 736 N N . VAL A 1 94 ? -11.238 -3.000 15.007 1.00 97.00 94 VAL A N 1
ATOM 737 C CA . VAL A 1 94 ? -11.242 -2.236 13.757 1.00 97.00 94 VAL A CA 1
ATOM 738 C C . VAL A 1 94 ? -12.599 -2.329 13.075 1.00 97.00 94 VAL A C 1
ATOM 740 O O . VAL A 1 94 ? -13.310 -3.328 13.193 1.00 97.00 94 VAL A O 1
ATOM 743 N N . LYS A 1 95 ? -12.963 -1.284 12.336 1.00 97.12 95 LYS A N 1
ATOM 744 C CA . LYS A 1 95 ? -14.158 -1.268 11.487 1.00 97.12 95 LYS A CA 1
ATOM 745 C C . LYS A 1 95 ? -13.765 -1.388 10.028 1.00 97.12 95 LYS A C 1
ATOM 747 O O . LYS A 1 95 ? -12.779 -0.786 9.617 1.00 97.12 95 LYS A O 1
ATOM 752 N N . ASP A 1 96 ? -14.538 -2.138 9.256 1.00 95.88 96 ASP A N 1
ATOM 753 C CA . ASP A 1 96 ? -14.420 -2.101 7.801 1.00 95.88 96 ASP A CA 1
ATOM 754 C C . ASP A 1 96 ? -14.895 -0.732 7.308 1.00 95.88 96 ASP A C 1
ATOM 756 O O . ASP A 1 96 ? -15.950 -0.246 7.727 1.00 95.88 96 ASP A O 1
ATOM 760 N N . GLU A 1 97 ? -14.098 -0.079 6.469 1.00 95.12 97 GLU A N 1
ATOM 761 C CA . GLU A 1 97 ? -14.501 1.185 5.872 1.00 95.12 97 GLU A CA 1
ATOM 762 C C . GLU A 1 97 ? -15.467 0.998 4.709 1.00 95.12 97 GLU A C 1
ATOM 764 O O . GLU A 1 97 ? -16.108 1.975 4.340 1.00 95.12 97 GLU A O 1
ATOM 769 N N . ASP A 1 98 ? -15.605 -0.195 4.134 1.00 91.62 98 ASP A N 1
ATOM 770 C CA . ASP A 1 98 ? -16.444 -0.405 2.946 1.00 91.62 98 ASP A CA 1
ATOM 771 C C . ASP A 1 98 ? -16.081 0.597 1.829 1.00 91.62 98 ASP A C 1
ATOM 773 O O . ASP A 1 98 ? -16.923 1.237 1.194 1.00 91.62 98 ASP A O 1
ATOM 777 N N . PHE A 1 99 ? -14.774 0.834 1.657 1.00 94.88 99 PHE A N 1
ATOM 778 C CA . PHE A 1 99 ? -14.285 1.663 0.565 1.00 94.88 99 PHE A CA 1
ATOM 779 C C . PHE A 1 99 ? -14.566 0.976 -0.768 1.00 94.88 99 PHE A C 1
ATOM 781 O O . PHE A 1 99 ? -14.391 -0.231 -0.925 1.00 94.88 99 PHE A O 1
ATOM 788 N N . SER A 1 100 ? -14.947 1.779 -1.757 1.00 91.88 100 SER A N 1
ATOM 789 C CA . SER A 1 100 ? -15.188 1.302 -3.112 1.00 91.88 100 SER A CA 1
ATOM 790 C C . SER A 1 100 ? -13.854 0.963 -3.784 1.00 91.88 100 SER A C 1
ATOM 792 O O . SER A 1 100 ? -13.186 1.842 -4.318 1.00 91.88 100 SER A O 1
ATOM 794 N N . ILE A 1 101 ? -13.429 -0.293 -3.719 1.00 91.56 101 ILE A N 1
ATOM 795 C CA . ILE A 1 101 ? -12.182 -0.784 -4.325 1.00 91.56 101 ILE A CA 1
ATOM 796 C C . ILE A 1 101 ? -12.470 -1.576 -5.613 1.00 91.56 101 ILE A C 1
ATOM 798 O O . ILE A 1 101 ? -13.557 -2.147 -5.737 1.00 91.56 101 ILE A O 1
ATOM 802 N N . PRO A 1 102 ? -11.534 -1.628 -6.580 1.00 90.50 102 PRO A N 1
ATOM 803 C CA . PRO A 1 102 ? -11.730 -2.394 -7.808 1.00 90.50 102 PRO A CA 1
ATOM 804 C C . PRO A 1 102 ? -11.902 -3.896 -7.54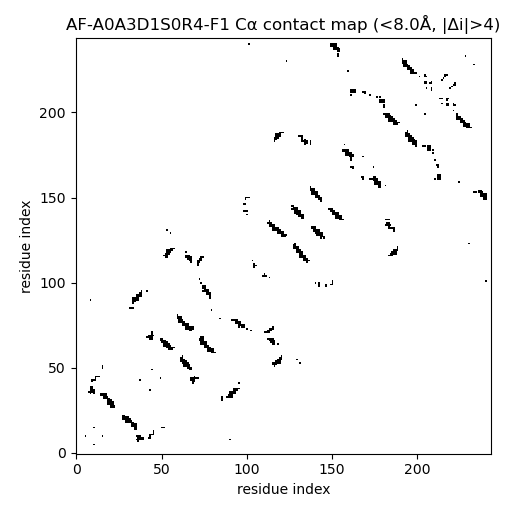9 1.00 90.50 102 PRO A C 1
ATOM 806 O O . PRO A 1 102 ? -11.040 -4.529 -6.948 1.00 90.50 102 PRO A O 1
ATOM 809 N N . GLU A 1 103 ? -12.989 -4.478 -8.064 1.00 87.69 103 GLU A N 1
ATOM 810 C CA . GLU A 1 103 ? -13.146 -5.933 -8.170 1.00 87.69 103 GLU A CA 1
ATOM 811 C C . GLU A 1 103 ? -12.601 -6.384 -9.526 1.00 87.69 103 GLU A C 1
ATOM 813 O O . GLU A 1 103 ? -13.197 -6.120 -10.575 1.00 87.69 103 GLU A O 1
ATOM 818 N N . LEU A 1 104 ? -11.424 -7.003 -9.502 1.00 87.94 104 LEU A N 1
ATOM 819 C CA . LEU A 1 104 ? -10.694 -7.399 -10.707 1.00 87.94 104 LEU A CA 1
ATOM 820 C C . LEU A 1 104 ? -10.921 -8.873 -11.073 1.00 87.94 104 LEU A C 1
ATOM 822 O O . LEU A 1 104 ? -10.649 -9.263 -12.213 1.00 87.94 104 LEU A O 1
ATOM 826 N N . ASN A 1 105 ? -11.485 -9.679 -10.166 1.00 87.94 105 ASN A N 1
ATOM 827 C CA . ASN A 1 105 ? -11.865 -11.050 -10.479 1.00 87.94 105 ASN A CA 1
ATOM 828 C C . ASN A 1 105 ? -13.160 -11.085 -11.299 1.00 87.94 105 ASN A C 1
ATOM 830 O O . ASN A 1 105 ? -14.154 -10.437 -10.973 1.00 87.94 105 ASN A O 1
ATOM 834 N N . GLN A 1 106 ? -13.170 -11.891 -12.363 1.00 84.81 106 GLN A N 1
ATOM 835 C CA . GLN A 1 106 ? -14.337 -12.030 -13.232 1.00 84.81 106 GLN A CA 1
ATOM 836 C C . GLN A 1 106 ? -15.159 -13.275 -12.873 1.00 84.81 106 GLN A C 1
ATOM 838 O O . GLN A 1 106 ? -14.580 -14.350 -12.658 1.00 84.81 106 GLN A O 1
ATOM 843 N N . PRO A 1 107 ? -16.503 -13.187 -12.879 1.00 85.69 107 PRO A N 1
ATOM 844 C CA . PRO A 1 107 ? -17.359 -14.357 -12.722 1.00 85.69 107 PRO A CA 1
ATOM 845 C C . PRO A 1 107 ? -17.014 -15.457 -13.736 1.00 85.69 107 PRO A C 1
ATOM 847 O O . PRO A 1 107 ? -16.850 -15.192 -14.924 1.00 85.69 107 PRO A O 1
ATOM 850 N N . GLY A 1 108 ? -16.913 -16.702 -13.265 1.00 85.00 108 GLY A N 1
ATOM 851 C CA . GLY A 1 108 ? -16.590 -17.861 -14.107 1.00 85.00 108 GLY A CA 1
ATOM 852 C C . GLY A 1 108 ? -15.099 -18.053 -14.412 1.00 85.00 108 GLY A C 1
ATOM 853 O O . GLY A 1 108 ? -14.749 -18.993 -15.123 1.00 85.00 108 GLY A O 1
ATOM 854 N N . THR A 1 109 ? -14.219 -17.216 -13.857 1.00 87.31 109 THR A N 1
ATOM 855 C CA . THR A 1 109 ? -12.760 -17.392 -13.937 1.00 87.31 109 THR A CA 1
ATOM 856 C C . THR A 1 109 ? -12.174 -17.798 -12.586 1.00 87.31 109 THR A C 1
ATOM 858 O O . THR A 1 109 ? -12.809 -17.641 -11.542 1.00 87.31 109 THR A O 1
ATOM 861 N N . ARG A 1 110 ? -10.962 -18.365 -12.591 1.00 88.38 110 ARG A N 1
ATOM 862 C CA . ARG A 1 110 ? -10.246 -18.673 -11.349 1.00 88.38 110 ARG A CA 1
ATOM 863 C C . ARG A 1 110 ? -9.857 -17.363 -10.668 1.00 88.38 110 ARG A C 1
ATOM 865 O O . ARG A 1 110 ? -9.064 -16.617 -11.235 1.00 88.38 110 ARG A O 1
ATOM 872 N N . SER A 1 111 ? -10.340 -17.150 -9.445 1.00 87.31 111 SER A N 1
ATOM 873 C CA . SER A 1 111 ? -9.957 -15.985 -8.650 1.00 87.31 111 SER A CA 1
ATOM 874 C C . SER A 1 111 ? -8.455 -15.958 -8.376 1.00 87.31 111 SER A C 1
ATOM 876 O O . SER A 1 111 ? -7.843 -16.984 -8.050 1.00 87.31 111 SER A O 1
ATOM 878 N N . VAL A 1 112 ? -7.876 -14.769 -8.490 1.00 87.50 112 VAL A N 1
ATOM 879 C CA . VAL A 1 112 ? -6.487 -14.467 -8.161 1.00 87.50 112 VAL A CA 1
ATOM 880 C C . VAL A 1 112 ? -6.434 -13.323 -7.140 1.00 87.50 112 VAL A C 1
ATOM 882 O O . VAL A 1 112 ? -7.370 -12.527 -7.045 1.00 87.50 112 VAL A O 1
ATOM 885 N N . PRO A 1 113 ? -5.377 -13.260 -6.313 1.00 86.31 113 PRO A N 1
ATOM 886 C CA . PRO A 1 113 ? -5.225 -12.191 -5.335 1.00 86.31 113 PRO A CA 1
ATOM 887 C C . PRO A 1 113 ? -4.811 -10.867 -5.989 1.00 86.31 113 PRO A C 1
ATOM 889 O O . PRO A 1 113 ? -3.842 -10.830 -6.756 1.00 86.31 113 PRO A O 1
ATOM 892 N N . HIS A 1 114 ? -5.471 -9.788 -5.569 1.00 88.75 114 HIS A N 1
ATOM 893 C CA . HIS A 1 114 ? -5.173 -8.398 -5.937 1.00 88.75 114 HIS A CA 1
ATOM 894 C C . HIS A 1 114 ? -4.810 -7.589 -4.681 1.00 88.75 114 HIS A C 1
ATOM 896 O O . HIS A 1 114 ? -5.640 -6.827 -4.182 1.00 88.75 114 HIS A O 1
ATOM 902 N N . PRO A 1 115 ? -3.624 -7.833 -4.091 1.00 89.94 115 PRO A N 1
ATOM 903 C CA . PRO A 1 115 ? -3.304 -7.319 -2.774 1.00 89.94 115 PRO A CA 1
ATOM 904 C C . PRO A 1 115 ? -3.029 -5.818 -2.775 1.00 89.94 115 PRO A C 1
ATOM 906 O O . PRO A 1 115 ? -2.399 -5.288 -3.697 1.00 89.94 115 PRO A O 1
ATOM 909 N N . ILE A 1 116 ? -3.506 -5.157 -1.716 1.00 92.69 116 ILE A N 1
ATOM 910 C CA . ILE A 1 116 ? -3.031 -3.833 -1.318 1.00 92.69 116 ILE A CA 1
ATOM 911 C C . ILE A 1 116 ? -1.854 -4.026 -0.367 1.00 92.69 116 ILE A C 1
ATOM 913 O O . ILE A 1 116 ? -2.033 -4.582 0.716 1.00 92.69 116 ILE A O 1
ATOM 917 N N . ASN A 1 117 ? -0.698 -3.501 -0.760 1.00 92.25 117 ASN A N 1
ATOM 918 C CA . ASN A 1 117 ? 0.499 -3.489 0.071 1.00 92.25 117 ASN A CA 1
ATOM 919 C C . ASN A 1 117 ? 0.595 -2.105 0.731 1.00 92.25 117 ASN A C 1
ATOM 921 O O . ASN A 1 117 ? -0.281 -1.721 1.507 1.00 92.25 117 ASN A O 1
ATOM 925 N N . GLY A 1 118 ? 1.596 -1.300 0.382 1.00 94.62 118 GLY A N 1
ATOM 926 C CA . GLY A 1 118 ? 1.759 0.046 0.916 1.00 94.62 118 GLY A CA 1
ATOM 927 C C . GLY A 1 118 ? 0.546 0.959 0.691 1.00 94.62 118 GLY A C 1
ATOM 928 O O . GLY A 1 118 ? -0.072 0.975 -0.380 1.00 94.62 118 GLY A O 1
ATOM 929 N N . THR A 1 119 ? 0.270 1.800 1.690 1.00 97.81 119 THR A N 1
ATOM 930 C CA . THR A 1 119 ? -0.694 2.901 1.583 1.00 97.81 119 THR A CA 1
ATOM 931 C C . THR A 1 119 ? -0.128 4.190 2.148 1.00 97.81 119 THR A C 1
ATOM 933 O O . THR A 1 119 ? 0.626 4.141 3.113 1.00 97.81 119 THR A O 1
ATOM 936 N N . ASP A 1 120 ? -0.567 5.331 1.628 1.00 98.19 120 ASP A N 1
ATOM 937 C CA . ASP A 1 120 ? -0.310 6.637 2.239 1.00 98.19 120 ASP A CA 1
ATOM 938 C C . ASP A 1 120 ? -1.482 7.595 1.984 1.00 98.19 120 ASP A C 1
ATOM 940 O O . ASP A 1 120 ? -2.365 7.303 1.176 1.00 98.19 120 ASP A O 1
ATOM 944 N N . ILE A 1 121 ? -1.521 8.733 2.672 1.00 97.88 121 ILE A N 1
ATOM 945 C CA . ILE A 1 121 ? -2.595 9.720 2.563 1.00 97.88 121 ILE A CA 1
ATOM 946 C C . ILE A 1 121 ? -2.038 11.050 2.091 1.00 97.88 121 ILE A C 1
ATOM 948 O O . ILE A 1 121 ? -1.001 11.527 2.542 1.00 97.88 121 ILE A O 1
ATOM 952 N N . PHE A 1 122 ? -2.768 11.683 1.182 1.00 97.81 122 PHE A N 1
ATOM 953 C CA . PHE A 1 122 ? -2.415 13.001 0.685 1.00 97.81 122 PHE A CA 1
ATOM 954 C C . PHE A 1 122 ? -3.661 13.822 0.370 1.00 97.81 122 PHE A C 1
ATOM 956 O O . PHE A 1 122 ? -4.750 13.292 0.144 1.00 97.81 122 PHE A O 1
ATOM 963 N N . GLU A 1 123 ? -3.496 15.140 0.335 1.00 97.06 123 GLU A N 1
ATOM 964 C CA . GLU A 1 123 ? -4.541 16.061 -0.093 1.00 97.06 123 GLU A CA 1
ATOM 965 C C . GLU A 1 123 ? -4.266 16.559 -1.513 1.00 97.06 123 GLU A C 1
ATOM 967 O O . GLU A 1 123 ? -3.136 16.902 -1.866 1.00 97.06 123 GLU A O 1
ATOM 972 N N . TYR A 1 124 ? -5.308 16.609 -2.338 1.00 96.69 124 TYR A N 1
ATOM 973 C CA . TYR A 1 124 ? -5.245 17.177 -3.676 1.00 96.69 124 TYR A CA 1
ATOM 974 C C . TYR A 1 124 ? -6.567 17.851 -4.035 1.00 96.69 124 TYR A C 1
ATOM 976 O O . TYR A 1 124 ? -7.636 17.250 -3.905 1.00 96.69 124 TYR A O 1
ATOM 984 N N . ASN A 1 125 ? -6.485 19.108 -4.480 1.00 95.00 125 ASN A N 1
ATOM 985 C CA . ASN A 1 125 ? -7.630 19.964 -4.806 1.00 95.00 125 ASN A CA 1
ATOM 986 C C . ASN A 1 125 ? -8.700 19.998 -3.693 1.00 95.00 125 ASN A C 1
ATOM 988 O O . ASN A 1 125 ? -9.894 19.869 -3.964 1.00 95.00 125 ASN A O 1
ATOM 992 N N . GLY A 1 126 ? -8.260 20.143 -2.436 1.00 95.19 126 GLY A N 1
ATOM 993 C CA . GLY A 1 126 ? -9.138 20.256 -1.266 1.00 95.19 126 GLY A CA 1
ATOM 994 C C . GLY A 1 126 ? -9.832 18.953 -0.867 1.00 95.19 126 GLY A C 1
ATOM 995 O O . GLY A 1 126 ? -10.903 18.976 -0.266 1.00 95.19 126 GLY A O 1
ATOM 996 N N . SER A 1 127 ? -9.298 17.795 -1.254 1.00 96.69 127 SER A N 1
ATOM 997 C CA . SER A 1 127 ? -9.848 16.493 -0.868 1.00 96.69 127 SER A CA 1
ATOM 998 C C . SER A 1 127 ? -8.743 15.523 -0.506 1.00 96.69 127 SER A C 1
ATOM 1000 O O . SER A 1 127 ? -7.690 15.523 -1.144 1.00 96.69 127 SER A O 1
ATOM 1002 N N . LYS A 1 128 ? -8.996 14.702 0.512 1.00 97.81 128 LYS A N 1
ATOM 1003 C CA . LYS A 1 128 ? -8.041 13.712 1.001 1.00 97.81 128 LYS A CA 1
ATOM 1004 C C . LYS A 1 128 ? -8.260 12.371 0.326 1.00 97.81 128 LYS A C 1
ATOM 1006 O O . LYS A 1 128 ? -9.383 11.874 0.252 1.00 97.81 128 LYS A O 1
ATOM 1011 N N . TRP A 1 129 ? -7.164 11.784 -0.115 1.00 98.31 129 TRP A N 1
ATOM 1012 C CA . TRP A 1 129 ? -7.141 10.522 -0.827 1.00 98.31 129 TRP A CA 1
ATOM 1013 C C . TRP A 1 129 ? -6.216 9.557 -0.099 1.00 98.31 129 TRP A C 1
ATOM 1015 O O . TRP A 1 129 ? -5.104 9.927 0.278 1.00 98.31 129 TRP A O 1
ATOM 1025 N N . LEU A 1 130 ? -6.672 8.320 0.068 1.00 98.44 130 LEU A N 1
ATOM 1026 C CA . LEU A 1 130 ? -5.825 7.193 0.419 1.00 98.44 130 LEU A CA 1
ATOM 1027 C C . LEU A 1 130 ? -5.260 6.626 -0.885 1.00 98.44 130 LEU A C 1
ATOM 1029 O O . LEU A 1 130 ? -6.003 6.189 -1.765 1.00 98.44 130 LEU A O 1
ATOM 1033 N N . LEU A 1 131 ? -3.942 6.681 -1.019 1.00 98.44 131 LEU A N 1
ATOM 1034 C CA . LEU A 1 131 ? -3.179 6.060 -2.089 1.00 98.44 131 LEU A CA 1
ATOM 1035 C C . LEU A 1 131 ? -2.887 4.614 -1.703 1.00 98.44 131 LEU A C 1
ATOM 1037 O O . LEU A 1 131 ? -2.249 4.391 -0.681 1.00 98.44 131 LEU A O 1
ATOM 1041 N N . ALA A 1 132 ? -3.316 3.650 -2.511 1.00 97.19 132 ALA A N 1
ATOM 1042 C CA . ALA A 1 132 ? -3.052 2.231 -2.292 1.00 97.19 132 ALA A CA 1
ATOM 1043 C C . ALA A 1 132 ? -2.238 1.631 -3.445 1.00 97.19 132 ALA A C 1
ATOM 1045 O O . ALA A 1 132 ? -2.564 1.835 -4.619 1.00 97.19 132 ALA A O 1
ATOM 1046 N N . ALA A 1 133 ? -1.190 0.883 -3.100 1.00 95.94 133 ALA A N 1
ATOM 1047 C CA . ALA A 1 133 ? -0.389 0.099 -4.029 1.00 95.94 133 ALA A CA 1
ATOM 1048 C C . ALA A 1 133 ? -1.061 -1.250 -4.316 1.00 95.94 133 ALA A C 1
ATOM 1050 O O . ALA A 1 133 ? -1.016 -2.151 -3.483 1.00 95.94 133 ALA A O 1
ATOM 1051 N N . ALA A 1 134 ? -1.657 -1.399 -5.502 1.00 94.00 134 ALA A N 1
ATOM 1052 C CA . ALA A 1 134 ? -2.208 -2.670 -5.969 1.00 94.00 134 ALA A CA 1
ATOM 1053 C C . ALA A 1 134 ? -1.099 -3.482 -6.647 1.00 94.00 134 ALA A C 1
ATOM 1055 O O . ALA A 1 134 ? -0.845 -3.380 -7.855 1.00 94.00 134 ALA A O 1
ATOM 1056 N N . ARG A 1 135 ? -0.376 -4.237 -5.820 1.00 89.69 135 ARG A N 1
ATOM 1057 C CA . ARG A 1 135 ? 0.935 -4.822 -6.126 1.00 89.69 135 ARG A CA 1
ATOM 1058 C C . ARG A 1 135 ? 0.967 -5.657 -7.399 1.00 89.69 135 ARG A C 1
ATOM 1060 O O . ARG A 1 135 ? 1.875 -5.496 -8.215 1.00 89.69 135 ARG A O 1
ATOM 1067 N N . ASN A 1 136 ? 0.011 -6.573 -7.544 1.00 87.62 136 ASN A N 1
ATOM 1068 C CA . ASN A 1 136 ? -0.011 -7.534 -8.650 1.00 87.62 136 ASN A CA 1
ATOM 1069 C C . ASN A 1 136 ? -0.577 -6.930 -9.943 1.00 87.62 136 ASN A C 1
ATOM 1071 O O . ASN A 1 136 ? -0.417 -7.515 -11.012 1.00 87.62 136 ASN A O 1
ATOM 1075 N N . ASP A 1 137 ? -1.215 -5.764 -9.851 1.00 91.38 137 ASP A N 1
ATOM 1076 C CA . ASP A 1 137 ? -1.975 -5.161 -10.945 1.00 91.38 137 ASP A CA 1
ATOM 1077 C C . ASP A 1 137 ? -1.208 -4.051 -11.663 1.00 91.38 137 ASP A C 1
ATOM 1079 O O . ASP A 1 137 ? -1.682 -3.524 -12.670 1.00 91.38 137 ASP A O 1
ATOM 1083 N N . ASN A 1 138 ? -0.024 -3.682 -11.153 1.00 92.12 138 ASN A N 1
ATOM 1084 C CA . ASN A 1 138 ? 0.711 -2.486 -11.567 1.00 92.12 138 ASN A CA 1
ATOM 1085 C C . ASN A 1 138 ? -0.201 -1.249 -11.557 1.00 92.12 138 ASN A C 1
ATOM 1087 O O . ASN A 1 138 ? -0.205 -0.452 -12.497 1.00 92.12 138 ASN A O 1
ATOM 1091 N N . GLN A 1 139 ? -1.004 -1.106 -10.503 1.00 95.38 139 GLN A N 1
ATOM 1092 C CA . GLN A 1 139 ? -1.941 -0.003 -10.349 1.00 95.38 139 GLN A CA 1
ATOM 1093 C C . GLN A 1 139 ? -1.709 0.750 -9.044 1.00 95.38 139 GLN A C 1
ATOM 1095 O O . GLN A 1 139 ? -1.288 0.189 -8.033 1.00 95.38 139 GLN A O 1
ATOM 1100 N N . LEU A 1 140 ? -2.047 2.035 -9.078 1.00 97.38 140 LEU A N 1
ATOM 1101 C CA . LEU A 1 140 ? -2.337 2.813 -7.882 1.00 97.38 140 LEU A CA 1
ATOM 1102 C C . LEU A 1 140 ? -3.829 3.092 -7.830 1.00 97.38 140 LEU A C 1
ATOM 1104 O O . LEU A 1 140 ? -4.427 3.492 -8.835 1.00 97.38 140 LEU A O 1
ATOM 1108 N N . TRP A 1 141 ? -4.415 2.913 -6.653 1.00 97.62 141 TRP A N 1
ATOM 1109 C CA . TRP A 1 141 ? -5.803 3.270 -6.392 1.00 97.62 141 TRP A CA 1
ATOM 1110 C C . TRP A 1 141 ? -5.842 4.525 -5.523 1.00 97.62 141 TRP A C 1
ATOM 1112 O O . TRP A 1 141 ? -5.221 4.576 -4.465 1.00 97.62 141 TRP A O 1
ATOM 1122 N N . LEU A 1 142 ? -6.545 5.553 -5.997 1.00 98.19 142 LEU A N 1
ATOM 1123 C CA . LEU A 1 142 ? -6.777 6.813 -5.294 1.00 98.19 142 LEU A CA 1
ATOM 1124 C C . LEU A 1 142 ? -8.188 6.758 -4.716 1.00 98.19 142 LEU A C 1
ATOM 1126 O O . LEU A 1 142 ? -9.166 6.971 -5.435 1.00 98.19 142 LEU A O 1
ATOM 1130 N N . ILE A 1 143 ? -8.292 6.439 -3.434 1.00 98.19 143 ILE A N 1
ATOM 1131 C CA . ILE A 1 143 ? -9.560 6.209 -2.746 1.00 98.19 143 ILE A CA 1
ATOM 1132 C C . ILE A 1 143 ? -9.939 7.484 -1.995 1.00 98.19 143 ILE A C 1
ATOM 1134 O O . ILE A 1 143 ? -9.192 7.947 -1.137 1.00 98.19 143 ILE A O 1
ATOM 1138 N N . ASP A 1 144 ? -11.089 8.074 -2.319 1.00 97.38 144 ASP A N 1
ATOM 1139 C CA . ASP A 1 144 ? -11.580 9.257 -1.610 1.00 97.38 144 ASP A CA 1
ATOM 1140 C C . ASP A 1 144 ? -11.987 8.883 -0.181 1.00 97.38 144 ASP A C 1
ATOM 1142 O O . ASP A 1 144 ? -12.936 8.123 0.033 1.00 97.38 144 ASP A O 1
ATOM 1146 N N . ILE A 1 145 ? -11.290 9.444 0.810 1.00 97.31 145 ILE A N 1
ATOM 1147 C CA . ILE A 1 145 ? -11.525 9.132 2.226 1.00 97.31 145 ILE A CA 1
ATOM 1148 C C . ILE A 1 145 ? -12.934 9.557 2.652 1.00 97.31 145 ILE A C 1
ATOM 1150 O O . ILE A 1 145 ? -13.550 8.904 3.499 1.00 97.31 145 ILE A O 1
ATOM 1154 N N . ALA A 1 146 ? -13.468 10.619 2.042 1.00 96.44 146 ALA A N 1
ATOM 1155 C CA . ALA A 1 146 ? -14.818 11.098 2.308 1.00 96.44 146 ALA A CA 1
ATOM 1156 C C . ALA A 1 146 ? -15.908 10.242 1.637 1.00 96.44 146 ALA A C 1
ATOM 1158 O O . ALA A 1 146 ? -17.084 10.426 1.952 1.00 96.44 146 ALA A O 1
ATOM 1159 N N . LYS A 1 147 ? -15.537 9.311 0.741 1.00 96.12 147 LYS A N 1
ATOM 1160 C CA . LYS A 1 147 ? -16.446 8.441 -0.032 1.00 96.12 147 LYS A CA 1
ATOM 1161 C C . LYS A 1 147 ? -17.477 9.218 -0.860 1.00 96.12 147 LYS A C 1
ATOM 1163 O O . LYS A 1 147 ? -18.579 8.738 -1.107 1.00 96.12 147 LYS A O 1
ATOM 1168 N N . GLN A 1 148 ? -17.131 10.431 -1.279 1.00 95.25 148 GLN A N 1
ATOM 1169 C CA . GLN A 1 148 ? -17.976 11.293 -2.107 1.00 95.25 148 GLN A CA 1
ATOM 1170 C C . GLN A 1 148 ? -17.672 11.127 -3.596 1.00 95.25 148 GLN A C 1
ATOM 1172 O O . GLN A 1 148 ? -18.473 11.521 -4.443 1.00 95.25 148 GLN A O 1
ATOM 1177 N N . ARG A 1 149 ? -16.506 10.568 -3.925 1.00 94.69 149 ARG A N 1
ATOM 1178 C CA . ARG A 1 149 ? -16.031 10.369 -5.294 1.00 94.69 149 ARG A CA 1
ATOM 1179 C C . ARG A 1 149 ? -15.702 8.901 -5.548 1.00 94.69 149 ARG A C 1
ATOM 1181 O O . ARG A 1 149 ? -15.297 8.200 -4.620 1.00 94.69 149 ARG A O 1
ATOM 1188 N N . PRO A 1 150 ? -15.838 8.435 -6.801 1.00 95.19 150 PRO A N 1
ATOM 1189 C CA . PRO A 1 150 ? -15.364 7.110 -7.163 1.00 95.19 150 PRO A CA 1
ATOM 1190 C C . PRO A 1 150 ? -13.856 7.014 -6.931 1.00 95.19 150 PRO A C 1
ATOM 1192 O O . PRO A 1 150 ? -13.112 7.979 -7.140 1.00 95.19 150 PRO A O 1
ATOM 1195 N N . THR A 1 151 ? -13.406 5.823 -6.547 1.00 97.44 151 THR A N 1
ATOM 1196 C CA . THR A 1 151 ? -11.981 5.496 -6.548 1.00 97.44 151 THR A CA 1
ATOM 1197 C C . THR A 1 151 ? -11.419 5.702 -7.939 1.00 97.44 151 THR A C 1
ATOM 1199 O O . THR A 1 151 ? -12.042 5.320 -8.933 1.00 97.44 151 THR A O 1
ATOM 1202 N N . LYS A 1 152 ? -10.236 6.304 -8.020 1.00 97.81 152 LYS A N 1
ATOM 1203 C CA . LYS A 1 152 ? -9.536 6.463 -9.289 1.00 97.81 152 LYS A CA 1
ATOM 1204 C C . LYS A 1 152 ? -8.446 5.419 -9.436 1.00 97.81 152 LYS A C 1
ATOM 1206 O O . LYS A 1 152 ? -7.767 5.085 -8.472 1.00 97.81 152 LYS A O 1
ATOM 1211 N N . ILE A 1 153 ? -8.259 4.936 -10.653 1.00 97.69 153 ILE A N 1
ATOM 1212 C CA . ILE A 1 153 ? -7.268 3.922 -10.998 1.00 97.69 153 ILE A CA 1
ATOM 1213 C C . ILE A 1 153 ? -6.212 4.568 -11.886 1.00 97.69 153 ILE A C 1
ATOM 1215 O O . ILE A 1 153 ? -6.545 5.184 -12.900 1.00 97.69 153 ILE A O 1
ATOM 1219 N N . VAL A 1 154 ? -4.943 4.392 -11.530 1.00 97.62 154 VAL A N 1
ATOM 1220 C CA . VAL A 1 154 ? -3.797 4.789 -12.351 1.00 97.62 154 VAL A CA 1
ATOM 1221 C C . VAL A 1 154 ? -3.027 3.534 -12.735 1.00 97.62 154 VAL A C 1
ATOM 1223 O O . VAL A 1 154 ? -2.499 2.847 -11.866 1.00 97.62 154 VAL A O 1
ATOM 1226 N N . ASN A 1 155 ? -2.957 3.234 -14.032 1.00 95.88 155 ASN A N 1
ATOM 1227 C CA . ASN A 1 155 ? -2.126 2.141 -14.536 1.00 95.88 155 ASN A CA 1
ATOM 1228 C C . ASN A 1 155 ? -0.666 2.593 -14.615 1.00 95.88 155 ASN A C 1
ATOM 1230 O O . ASN A 1 155 ? -0.375 3.674 -15.130 1.00 95.88 155 ASN A O 1
ATOM 1234 N N . LEU A 1 156 ? 0.249 1.744 -14.158 1.00 95.38 156 LEU A N 1
ATOM 1235 C CA . LEU A 1 156 ? 1.679 2.009 -14.145 1.00 95.38 156 LEU A CA 1
ATOM 1236 C C . LEU A 1 156 ? 2.430 1.104 -15.120 1.00 95.38 156 LEU A C 1
ATOM 1238 O O . LEU A 1 156 ? 2.054 -0.036 -15.390 1.00 95.38 156 LEU A O 1
ATOM 1242 N N . ARG A 1 157 ? 3.548 1.624 -15.624 1.00 93.88 157 ARG A N 1
ATOM 1243 C CA . ARG A 1 157 ? 4.582 0.855 -16.319 1.00 93.88 157 ARG A CA 1
ATOM 1244 C C . ARG A 1 157 ? 5.919 1.218 -15.696 1.00 93.88 157 ARG A C 1
ATOM 1246 O O . ARG A 1 157 ? 6.275 2.393 -15.658 1.00 93.88 157 ARG A O 1
ATOM 1253 N N . PHE A 1 158 ? 6.640 0.217 -15.212 1.00 93.12 158 PHE A N 1
ATOM 1254 C CA . PHE A 1 158 ? 7.901 0.420 -14.509 1.00 93.12 158 PHE A CA 1
ATOM 1255 C C . PHE A 1 158 ? 9.070 0.198 -15.461 1.00 93.12 158 PHE A C 1
ATOM 1257 O O . PHE A 1 158 ? 9.209 -0.874 -16.050 1.00 93.12 158 PHE A O 1
ATOM 1264 N N . MET A 1 159 ? 9.892 1.231 -15.623 1.00 92.81 159 MET A N 1
ATOM 1265 C CA . MET A 1 159 ? 11.091 1.192 -16.455 1.00 92.81 159 MET A CA 1
ATOM 1266 C C . MET A 1 159 ? 12.318 1.107 -15.551 1.00 92.81 159 MET A C 1
ATOM 1268 O O . MET A 1 159 ? 12.537 1.992 -14.726 1.00 92.81 159 MET A O 1
ATOM 1272 N N . ALA A 1 160 ? 13.121 0.062 -15.716 1.00 91.00 160 ALA A N 1
ATOM 1273 C CA . ALA A 1 160 ? 14.371 -0.122 -14.998 1.00 91.00 160 ALA A CA 1
ATOM 1274 C C . ALA A 1 160 ? 15.557 0.408 -15.815 1.00 91.00 160 ALA A C 1
ATOM 1276 O O . ALA A 1 160 ? 15.633 0.128 -17.017 1.00 91.00 160 ALA A O 1
ATOM 1277 N N . PRO A 1 161 ? 16.509 1.129 -15.198 1.00 89.56 161 PRO A N 1
ATOM 1278 C CA . PRO A 1 161 ? 17.740 1.518 -15.874 1.00 89.56 161 PRO A CA 1
ATOM 1279 C C . PRO A 1 161 ? 18.589 0.278 -16.189 1.00 89.56 161 PRO A C 1
ATOM 1281 O O . PRO A 1 161 ? 18.677 -0.650 -15.386 1.00 89.56 161 PRO A O 1
ATOM 1284 N N . THR A 1 162 ? 19.236 0.261 -17.353 1.00 88.25 162 THR A N 1
ATOM 1285 C CA . THR A 1 162 ? 20.183 -0.811 -17.736 1.00 88.25 162 THR A CA 1
ATOM 1286 C C . THR A 1 162 ? 21.635 -0.456 -17.425 1.00 88.25 162 THR A C 1
ATOM 1288 O O . THR A 1 162 ? 22.505 -1.332 -17.384 1.00 88.25 162 THR A O 1
ATOM 1291 N N . GLN A 1 163 ? 21.887 0.833 -17.187 1.00 83.25 163 GLN A N 1
ATOM 1292 C CA . GLN A 1 163 ? 23.140 1.357 -16.677 1.00 83.25 163 GLN A CA 1
ATOM 1293 C C . GLN A 1 163 ? 23.087 1.406 -15.152 1.00 83.25 163 GLN A C 1
ATOM 1295 O O . GLN A 1 163 ? 22.241 2.091 -14.576 1.00 83.25 163 GLN A O 1
ATOM 1300 N N . LEU A 1 164 ? 24.004 0.699 -14.497 1.00 80.50 164 LEU A N 1
ATOM 1301 C CA . LEU A 1 164 ? 24.105 0.680 -13.043 1.00 80.50 164 LEU A CA 1
ATOM 1302 C C . LEU A 1 164 ? 25.385 1.390 -12.603 1.00 80.50 164 LEU A C 1
ATOM 1304 O O . LEU A 1 164 ? 26.495 1.009 -12.981 1.00 80.50 164 LEU A O 1
ATOM 1308 N N . GLY A 1 165 ? 25.228 2.440 -11.797 1.00 76.00 165 GLY A N 1
ATOM 1309 C CA . GLY A 1 165 ? 26.340 3.281 -11.361 1.00 76.00 165 GLY A CA 1
ATOM 1310 C C . GLY A 1 165 ? 27.087 3.910 -12.542 1.00 76.00 165 GLY A C 1
ATOM 1311 O O . GLY A 1 165 ? 26.479 4.401 -13.487 1.00 76.00 165 GLY A O 1
ATOM 1312 N N . HIS A 1 166 ? 28.418 3.883 -12.484 1.00 72.62 166 HIS A N 1
ATOM 1313 C CA . HIS A 1 166 ? 29.296 4.458 -13.512 1.00 72.62 166 HIS A CA 1
ATOM 1314 C C . HIS A 1 166 ? 29.727 3.444 -14.584 1.00 72.62 166 HIS A C 1
ATOM 1316 O O . HIS A 1 166 ? 30.626 3.735 -15.370 1.00 72.62 166 HIS A O 1
ATOM 1322 N N . GLN A 1 167 ? 29.134 2.246 -14.611 1.00 68.38 167 GLN A N 1
ATOM 1323 C CA . GLN A 1 167 ? 29.478 1.248 -15.621 1.00 68.38 167 GLN A CA 1
ATOM 1324 C C . GLN A 1 167 ? 28.994 1.707 -17.005 1.00 68.38 167 GLN A C 1
ATOM 1326 O O . GLN A 1 167 ? 27.912 2.296 -17.101 1.00 68.38 167 GLN A O 1
ATOM 1331 N N . PRO A 1 168 ? 29.765 1.469 -18.079 1.00 65.81 168 PRO A N 1
ATOM 1332 C CA . PRO A 1 168 ? 29.297 1.731 -19.431 1.00 65.81 168 PRO A CA 1
ATOM 1333 C C . PRO A 1 168 ? 28.094 0.833 -19.743 1.00 65.81 168 PRO A C 1
ATOM 1335 O O . PRO A 1 168 ? 28.069 -0.345 -19.383 1.00 65.81 168 PRO A O 1
ATOM 1338 N N . THR A 1 169 ? 27.087 1.382 -20.421 1.00 65.56 169 THR A N 1
ATOM 1339 C CA . THR A 1 169 ? 25.991 0.578 -20.974 1.00 65.56 169 THR A CA 1
ATOM 1340 C C . THR A 1 169 ? 26.561 -0.431 -21.960 1.00 65.56 169 THR A C 1
ATOM 1342 O O . THR A 1 169 ? 27.318 -0.050 -22.856 1.00 65.56 169 THR A O 1
ATOM 1345 N N . ALA A 1 170 ? 26.190 -1.706 -21.818 1.00 68.69 170 ALA A N 1
ATOM 1346 C CA . ALA A 1 170 ? 26.483 -2.706 -22.838 1.00 68.69 170 ALA A CA 1
ATOM 1347 C C . ALA A 1 170 ? 25.941 -2.213 -24.192 1.00 68.69 170 ALA A C 1
ATOM 1349 O O . ALA A 1 170 ? 24.830 -1.687 -24.247 1.00 68.69 170 ALA A O 1
ATOM 1350 N N . MET A 1 171 ? 26.733 -2.356 -25.258 1.00 69.19 171 MET A N 1
ATOM 1351 C CA . MET A 1 171 ? 26.476 -1.732 -26.568 1.00 69.19 171 MET A CA 1
ATOM 1352 C C . MET A 1 171 ? 25.099 -2.094 -27.159 1.00 69.19 171 MET A C 1
ATOM 1354 O O . MET A 1 171 ? 24.524 -1.295 -27.890 1.00 69.19 171 MET A O 1
ATOM 1358 N N . ASP A 1 172 ? 24.553 -3.250 -26.770 1.00 81.44 172 ASP A N 1
ATOM 1359 C CA . ASP A 1 172 ? 23.291 -3.807 -27.273 1.00 81.44 172 ASP A CA 1
ATOM 1360 C C . ASP A 1 172 ? 22.076 -3.559 -26.355 1.00 81.44 172 ASP A C 1
ATOM 1362 O O . ASP A 1 1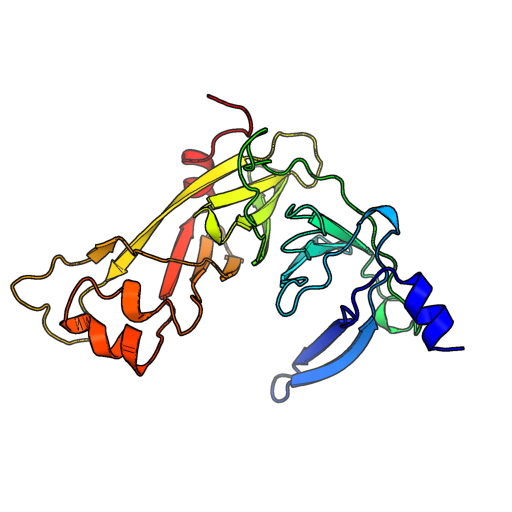72 ? 21.001 -4.115 -26.578 1.00 81.44 172 ASP A O 1
ATOM 1366 N N . CYS A 1 173 ? 22.218 -2.740 -25.308 1.00 85.31 173 CYS A N 1
ATOM 1367 C CA . CYS A 1 173 ? 21.164 -2.505 -24.321 1.00 85.31 173 CYS A CA 1
ATOM 1368 C C . CYS A 1 173 ? 20.559 -1.094 -24.415 1.00 85.31 173 CYS A C 1
ATOM 1370 O O . CYS A 1 173 ? 21.303 -0.111 -24.373 1.00 85.31 173 CYS A O 1
ATOM 1372 N N . PRO A 1 174 ? 19.216 -0.947 -24.470 1.00 88.44 174 PRO A N 1
ATOM 1373 C CA . PRO A 1 174 ? 18.576 0.368 -24.381 1.00 88.44 174 PRO A CA 1
ATOM 1374 C C . PRO A 1 174 ? 18.835 0.984 -23.002 1.00 88.44 174 PRO A C 1
ATOM 1376 O O . PRO A 1 174 ? 19.057 0.251 -22.047 1.00 88.44 174 PRO A O 1
ATOM 1379 N N . SER A 1 175 ? 18.751 2.310 -22.854 1.00 88.06 175 SER A N 1
ATOM 1380 C CA . SER A 1 175 ? 19.029 3.006 -21.578 1.00 88.06 175 SER A CA 1
ATOM 1381 C C . SER A 1 175 ? 18.121 2.579 -20.415 1.00 88.06 175 SER A C 1
ATOM 1383 O O . SER A 1 175 ? 18.507 2.656 -19.246 1.00 88.06 175 SER A O 1
ATOM 1385 N N . SER A 1 176 ? 16.914 2.109 -20.731 1.00 91.00 176 SER A N 1
ATOM 1386 C CA . SER A 1 176 ? 15.988 1.502 -19.781 1.00 91.00 176 SER A CA 1
ATOM 1387 C C . SER A 1 176 ? 15.180 0.389 -20.440 1.00 91.00 176 SER A C 1
ATOM 1389 O O . SER A 1 176 ? 15.001 0.369 -21.659 1.00 91.00 176 SER A O 1
ATOM 1391 N N . THR A 1 177 ? 14.680 -0.533 -19.626 1.00 92.25 177 THR A N 1
ATOM 1392 C CA . THR A 1 177 ? 13.863 -1.674 -20.057 1.00 92.25 177 THR A CA 1
ATOM 1393 C C . THR A 1 177 ? 12.596 -1.763 -19.223 1.00 92.25 177 THR A C 1
ATOM 1395 O O . THR A 1 177 ? 12.579 -1.359 -18.062 1.00 92.25 177 THR A O 1
ATOM 1398 N N . LEU A 1 178 ? 11.514 -2.261 -19.822 1.00 93.06 178 LEU A N 1
ATOM 1399 C CA . LEU A 1 178 ? 10.285 -2.529 -19.083 1.00 93.06 178 LEU A CA 1
ATOM 1400 C C . LEU A 1 178 ? 10.533 -3.692 -18.119 1.00 93.06 178 LEU A C 1
ATOM 1402 O O . LEU A 1 178 ? 11.062 -4.725 -18.523 1.00 93.06 178 LEU A O 1
ATOM 1406 N N . MET A 1 179 ? 10.136 -3.525 -16.863 1.00 92.19 179 MET A N 1
ATOM 1407 C CA . MET A 1 179 ? 10.217 -4.599 -15.880 1.00 92.19 179 MET A CA 1
ATOM 1408 C C . MET A 1 179 ? 9.170 -5.674 -16.171 1.00 92.19 179 MET A C 1
ATOM 1410 O O . MET A 1 179 ? 8.006 -5.359 -16.415 1.00 92.19 179 MET A O 1
ATOM 1414 N N . ASP A 1 180 ? 9.585 -6.937 -16.093 1.00 89.56 180 ASP A N 1
ATOM 1415 C CA . ASP A 1 180 ? 8.678 -8.089 -16.145 1.00 89.56 180 ASP A CA 1
ATOM 1416 C C . ASP A 1 180 ? 7.814 -8.147 -14.882 1.00 89.56 180 ASP A C 1
ATOM 1418 O O . ASP A 1 180 ? 6.608 -8.385 -14.929 1.00 89.56 180 ASP A O 1
ATOM 14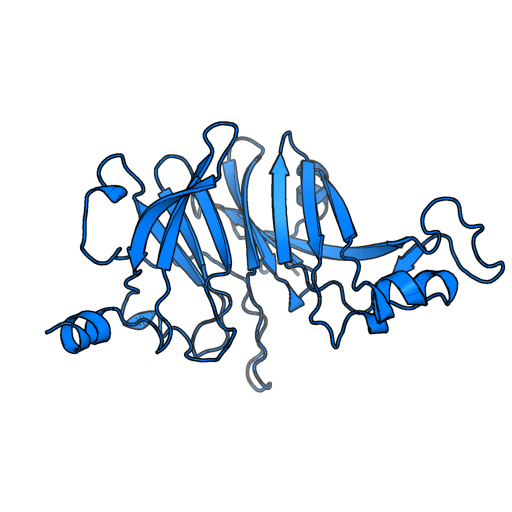22 N N . ASN A 1 181 ? 8.438 -7.874 -13.736 1.00 85.56 181 ASN A N 1
ATOM 1423 C CA . ASN A 1 181 ? 7.802 -7.967 -12.443 1.00 85.56 181 ASN A CA 1
ATOM 1424 C C . ASN A 1 181 ? 8.216 -6.793 -11.556 1.00 85.56 181 ASN A C 1
ATOM 1426 O O . ASN A 1 181 ? 9.288 -6.802 -10.948 1.00 85.56 181 ASN A O 1
ATOM 1430 N N . ALA A 1 182 ? 7.338 -5.795 -11.460 1.00 87.56 182 ALA A N 1
ATOM 1431 C CA . ALA A 1 182 ? 7.511 -4.738 -10.481 1.00 87.56 182 ALA A CA 1
ATOM 1432 C C . ALA A 1 182 ? 7.285 -5.291 -9.067 1.00 87.56 182 ALA A C 1
ATOM 1434 O O . ALA A 1 182 ? 8.221 -5.250 -8.284 1.00 87.56 182 ALA A O 1
ATOM 1435 N N . SER A 1 183 ? 6.118 -5.882 -8.766 1.00 89.06 183 SER A N 1
ATOM 1436 C CA . SER A 1 183 ? 5.687 -6.186 -7.385 1.00 89.06 183 SER A CA 1
ATOM 1437 C C . SER A 1 183 ? 5.825 -4.938 -6.514 1.00 89.06 183 SER A C 1
ATOM 1439 O O . SER A 1 183 ? 6.809 -4.763 -5.799 1.00 89.06 183 SER A O 1
ATOM 1441 N N . LEU A 1 184 ? 4.881 -4.010 -6.671 1.00 91.75 184 LEU A N 1
ATOM 1442 C CA . LEU A 1 184 ? 4.892 -2.755 -5.927 1.00 91.75 184 LEU A CA 1
ATOM 1443 C C . LEU A 1 184 ?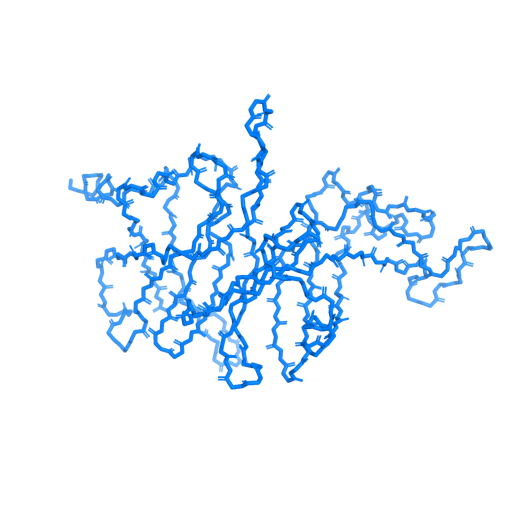 4.567 -3.013 -4.451 1.00 91.75 184 LEU A C 1
ATOM 1445 O O . LEU A 1 184 ? 3.504 -3.542 -4.154 1.00 91.75 184 LEU A O 1
ATOM 1449 N N . GLU A 1 185 ? 5.452 -2.603 -3.550 1.00 89.44 185 GLU A N 1
ATOM 1450 C CA . GLU A 1 185 ? 5.384 -2.998 -2.135 1.00 89.44 185 GLU A CA 1
ATOM 1451 C C . GLU A 1 185 ? 5.171 -1.781 -1.241 1.00 89.44 185 GLU A C 1
ATOM 1453 O O . GLU A 1 185 ? 4.243 -1.747 -0.439 1.00 89.44 185 GLU A O 1
ATOM 1458 N N . GLY A 1 186 ? 5.960 -0.723 -1.432 1.00 91.94 186 GLY A N 1
ATOM 1459 C CA . GLY A 1 186 ? 5.845 0.501 -0.643 1.00 91.94 186 GLY A CA 1
ATOM 1460 C C . GLY A 1 186 ? 5.395 1.699 -1.468 1.00 91.94 186 GLY A C 1
ATOM 1461 O O . GLY A 1 186 ? 5.771 1.861 -2.633 1.00 91.94 186 GLY A O 1
ATOM 1462 N N . VAL A 1 187 ? 4.637 2.581 -0.821 1.00 96.62 187 VAL A N 1
ATOM 1463 C CA . VAL A 1 187 ? 4.281 3.900 -1.339 1.00 96.62 187 VAL A CA 1
ATOM 1464 C C . VAL A 1 187 ? 4.440 4.946 -0.245 1.00 96.62 187 VAL A C 1
ATOM 1466 O O . VAL A 1 187 ? 4.167 4.673 0.920 1.00 96.62 187 VAL A O 1
ATOM 1469 N N . ALA A 1 188 ? 4.887 6.137 -0.628 1.00 97.44 188 ALA A N 1
ATOM 1470 C CA . ALA A 1 188 ? 4.900 7.309 0.236 1.00 97.44 188 ALA A CA 1
ATOM 1471 C C . ALA A 1 188 ? 4.598 8.568 -0.578 1.00 97.44 188 ALA A C 1
ATOM 1473 O O . ALA A 1 188 ? 4.976 8.670 -1.750 1.00 97.44 188 ALA A O 1
ATOM 1474 N N . VAL A 1 189 ? 3.954 9.550 0.041 1.00 97.88 189 VAL A N 1
ATOM 1475 C CA . VAL A 1 189 ? 3.655 10.851 -0.548 1.00 97.88 189 VAL A CA 1
ATOM 1476 C C . VAL A 1 189 ? 4.265 11.943 0.314 1.00 97.88 189 VAL A C 1
ATOM 1478 O O . VAL A 1 189 ? 3.944 12.106 1.484 1.00 97.88 189 VAL A O 1
ATOM 1481 N N . ALA A 1 190 ? 5.143 12.743 -0.283 1.00 96.88 190 ALA A N 1
ATOM 1482 C CA . ALA A 1 190 ? 5.754 13.876 0.396 1.00 96.88 190 ALA A CA 1
ATOM 1483 C C . ALA A 1 190 ? 5.907 15.046 -0.572 1.00 96.88 190 ALA A C 1
ATOM 1485 O O . ALA A 1 190 ? 6.421 14.890 -1.681 1.00 96.88 190 ALA A O 1
ATOM 1486 N N . ASN A 1 191 ? 5.477 16.237 -0.147 1.00 95.44 191 ASN A N 1
ATOM 1487 C CA . ASN A 1 191 ? 5.640 17.486 -0.901 1.00 95.44 191 ASN A CA 1
ATOM 1488 C C . ASN A 1 191 ? 5.122 17.400 -2.354 1.00 95.44 191 ASN A C 1
ATOM 1490 O O . ASN A 1 191 ? 5.786 17.837 -3.293 1.00 95.44 191 ASN A O 1
ATOM 1494 N N . GLY A 1 192 ? 3.954 16.775 -2.552 1.00 96.06 192 GLY A N 1
ATOM 1495 C CA . GLY A 1 192 ? 3.332 16.597 -3.871 1.00 96.06 192 GLY A CA 1
ATOM 1496 C C . GLY A 1 192 ? 4.013 15.562 -4.777 1.00 96.06 192 GLY A C 1
ATOM 1497 O O . GLY A 1 192 ? 3.586 15.382 -5.922 1.00 96.06 192 GLY A O 1
ATOM 1498 N N . LYS A 1 193 ? 5.046 14.869 -4.288 1.00 98.31 193 LYS A N 1
ATOM 1499 C CA . LYS A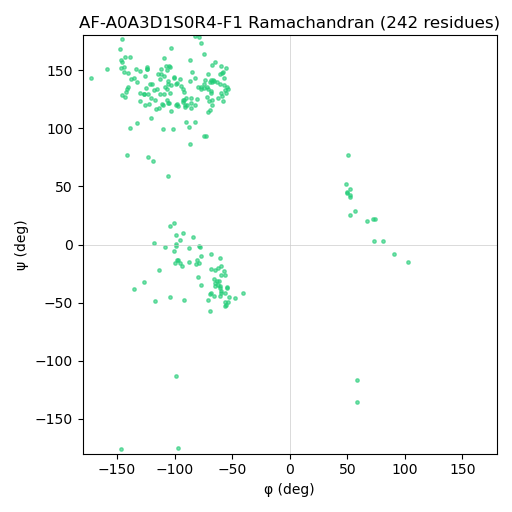 1 193 ? 5.690 13.742 -4.965 1.00 98.31 193 LYS A CA 1
ATOM 1500 C C . LYS A 1 193 ? 5.213 12.428 -4.385 1.00 98.31 193 LYS A C 1
ATOM 1502 O O . LYS A 1 193 ? 5.009 12.316 -3.181 1.00 98.31 193 LYS A O 1
ATOM 1507 N N . VAL A 1 194 ? 5.092 11.444 -5.260 1.00 98.25 194 VAL A N 1
ATOM 1508 C CA . VAL A 1 194 ? 4.832 10.056 -4.900 1.00 98.25 194 VAL A CA 1
ATOM 1509 C C . VAL A 1 194 ? 6.113 9.270 -5.108 1.00 98.25 194 VAL A C 1
ATOM 1511 O O . VAL A 1 194 ? 6.789 9.428 -6.128 1.00 98.25 194 VAL A O 1
ATOM 1514 N N . TYR A 1 195 ? 6.439 8.449 -4.126 1.00 98.06 195 TYR A N 1
ATOM 1515 C CA . TYR A 1 195 ? 7.571 7.542 -4.100 1.00 98.06 195 TYR A CA 1
ATOM 1516 C C . TYR A 1 195 ? 7.033 6.123 -4.061 1.00 98.06 195 TYR A C 1
ATOM 1518 O O . TYR A 1 195 ? 6.113 5.830 -3.303 1.00 98.06 195 TYR A O 1
ATOM 1526 N N . LEU A 1 196 ? 7.592 5.263 -4.898 1.00 97.19 196 LEU A N 1
ATOM 1527 C CA . LEU A 1 196 ? 7.165 3.883 -5.068 1.00 97.19 196 LEU A CA 1
ATOM 1528 C C . LEU A 1 196 ? 8.396 3.001 -4.963 1.00 97.19 196 LEU A C 1
ATOM 1530 O O . LEU A 1 196 ? 9.389 3.272 -5.637 1.00 97.19 196 LEU A O 1
ATOM 1534 N N . VAL A 1 197 ? 8.336 1.955 -4.151 1.00 95.19 197 VAL A N 1
ATOM 1535 C CA . VAL A 1 197 ? 9.410 0.965 -4.064 1.00 95.19 197 VAL A CA 1
ATOM 1536 C C . VAL A 1 197 ? 8.867 -0.406 -4.396 1.00 95.19 197 VAL A C 1
ATOM 1538 O O . VAL A 1 197 ? 7.761 -0.778 -3.998 1.00 95.19 197 VAL A O 1
ATOM 1541 N N . ASN A 1 198 ? 9.654 -1.144 -5.158 1.00 92.75 198 ASN A N 1
ATOM 1542 C CA . ASN A 1 198 ? 9.326 -2.495 -5.542 1.00 92.75 198 ASN A CA 1
ATOM 1543 C C . ASN A 1 198 ? 10.192 -3.487 -4.755 1.00 92.75 198 ASN A C 1
ATOM 1545 O O . ASN A 1 198 ? 11.388 -3.253 -4.582 1.00 92.75 198 ASN A O 1
ATOM 1549 N N . ASP A 1 199 ? 9.590 -4.581 -4.299 1.00 88.12 199 ASP A N 1
ATOM 1550 C CA . ASP A 1 199 ? 10.299 -5.689 -3.647 1.00 88.12 199 ASP A CA 1
ATOM 1551 C C . ASP A 1 199 ? 9.689 -7.039 -4.076 1.00 88.12 199 ASP A C 1
ATOM 1553 O O . ASP A 1 199 ? 8.894 -7.662 -3.371 1.00 88.12 199 ASP A O 1
ATOM 1557 N N . PRO A 1 200 ? 10.002 -7.505 -5.300 1.00 86.25 200 PRO A N 1
ATOM 1558 C CA . PRO A 1 200 ? 9.600 -8.824 -5.747 1.00 86.25 200 PRO A CA 1
ATOM 1559 C C . PRO A 1 200 ? 10.089 -9.897 -4.785 1.00 86.25 200 PRO A C 1
ATOM 1561 O O . PRO A 1 200 ? 11.165 -9.828 -4.215 1.00 86.25 200 PRO A O 1
ATOM 1564 N N . TRP A 1 201 ? 9.380 -11.016 -4.710 1.00 85.00 201 TRP A N 1
ATOM 1565 C CA . TRP A 1 201 ? 9.940 -12.172 -4.013 1.00 85.00 201 TRP A CA 1
ATOM 1566 C C . TRP A 1 201 ? 11.265 -12.592 -4.650 1.00 85.00 201 TRP A C 1
ATOM 1568 O O . TRP A 1 201 ? 11.394 -12.554 -5.873 1.00 85.00 201 TRP A O 1
ATOM 1578 N N . LYS A 1 202 ? 12.207 -13.114 -3.853 1.00 86.94 202 LYS A N 1
ATOM 1579 C CA . LYS A 1 202 ? 13.522 -13.612 -4.312 1.00 86.94 202 LYS A CA 1
ATOM 1580 C C . LYS A 1 202 ? 13.472 -14.399 -5.631 1.00 86.94 202 LYS A C 1
ATOM 1582 O O . LYS A 1 202 ? 14.289 -14.197 -6.522 1.00 86.94 202 LYS A O 1
ATOM 1587 N N . ARG A 1 203 ? 12.468 -15.267 -5.794 1.00 89.44 203 ARG A N 1
ATOM 1588 C CA . ARG A 1 203 ? 12.258 -16.087 -7.004 1.00 89.44 203 ARG A CA 1
ATOM 1589 C C . ARG A 1 203 ? 11.846 -15.314 -8.266 1.00 89.44 203 ARG A C 1
ATOM 1591 O O . ARG A 1 203 ? 11.724 -15.932 -9.317 1.00 89.44 203 ARG A O 1
ATOM 1598 N N . ASN A 1 204 ? 11.541 -14.027 -8.158 1.00 91.25 204 ASN A N 1
ATOM 1599 C CA . ASN A 1 204 ? 11.036 -13.175 -9.232 1.00 91.25 204 ASN A CA 1
ATOM 1600 C C . ASN A 1 204 ? 12.028 -12.078 -9.628 1.00 91.25 204 ASN A C 1
ATOM 1602 O O . ASN A 1 204 ? 11.943 -11.617 -10.759 1.00 91.25 204 ASN A O 1
ATOM 1606 N N . TYR A 1 205 ? 12.979 -11.697 -8.765 1.00 91.69 205 TYR A N 1
ATOM 1607 C CA . TYR A 1 205 ? 13.947 -10.634 -9.066 1.00 91.69 205 TYR A CA 1
ATOM 1608 C C . TYR A 1 205 ? 14.680 -10.850 -10.398 1.00 91.69 205 TYR A C 1
ATOM 1610 O O . TYR A 1 205 ? 14.750 -9.941 -11.221 1.00 91.69 205 TYR A O 1
ATOM 1618 N N . TRP A 1 206 ? 15.155 -12.071 -10.660 1.00 92.06 206 TRP A N 1
ATOM 1619 C CA . TRP A 1 206 ? 15.887 -12.401 -11.889 1.00 92.06 206 TRP A CA 1
ATOM 1620 C C . TRP A 1 206 ? 15.067 -12.216 -13.178 1.00 92.06 206 TRP A C 1
ATOM 1622 O O . TRP A 1 206 ? 15.655 -12.070 -14.245 1.00 92.06 206 TRP A O 1
ATOM 1632 N N . LYS A 1 207 ? 13.729 -12.186 -13.108 1.00 92.44 207 LYS A N 1
ATOM 1633 C CA . LYS A 1 207 ? 12.871 -11.963 -14.286 1.00 92.44 207 LYS A CA 1
ATOM 1634 C C . LYS A 1 207 ? 12.996 -10.542 -14.841 1.00 92.44 207 LYS A C 1
ATOM 1636 O O . LYS A 1 207 ? 12.735 -10.308 -16.015 1.00 92.44 207 LYS A O 1
ATOM 1641 N N . ASN A 1 208 ? 13.459 -9.600 -14.020 1.00 92.00 208 ASN A N 1
ATOM 1642 C CA . ASN A 1 208 ? 13.725 -8.226 -14.445 1.00 92.00 208 ASN A CA 1
ATOM 1643 C C . ASN A 1 208 ? 15.055 -8.067 -15.200 1.00 92.00 208 ASN A C 1
ATOM 1645 O O . ASN A 1 208 ? 15.362 -6.969 -15.661 1.00 92.00 208 ASN A O 1
ATOM 1649 N N . ILE A 1 209 ? 15.837 -9.140 -15.369 1.00 91.62 209 ILE A N 1
ATOM 1650 C CA . ILE A 1 209 ? 17.067 -9.117 -16.166 1.00 91.62 209 ILE A CA 1
ATOM 1651 C C . ILE A 1 209 ? 16.692 -9.089 -17.648 1.00 91.62 209 ILE A C 1
ATOM 1653 O O . ILE A 1 209 ? 16.490 -10.121 -18.279 1.00 91.62 209 ILE A O 1
ATOM 1657 N N . GLN A 1 210 ? 16.621 -7.882 -18.199 1.00 89.69 210 GLN A N 1
ATOM 1658 C CA . GLN A 1 210 ? 16.446 -7.637 -19.635 1.00 89.69 210 GLN A CA 1
ATOM 1659 C C . GLN A 1 210 ? 17.783 -7.339 -20.333 1.00 89.69 210 GLN A C 1
ATOM 1661 O O . GLN A 1 210 ? 17.876 -7.347 -21.556 1.00 89.69 210 GLN A O 1
ATOM 1666 N N . CYS A 1 211 ? 18.824 -7.080 -19.537 1.00 89.31 211 CYS A N 1
ATOM 1667 C CA . CYS A 1 211 ? 20.170 -6.740 -19.972 1.00 89.31 211 CYS A CA 1
ATOM 1668 C C . CYS A 1 211 ? 21.200 -7.412 -19.069 1.00 89.31 211 CYS A C 1
ATOM 1670 O O . CYS A 1 211 ? 21.099 -7.326 -17.843 1.00 89.31 211 CYS A O 1
ATOM 1672 N N . GLU A 1 212 ? 22.220 -8.033 -19.660 1.00 88.12 212 GLU A N 1
ATOM 1673 C CA . GLU A 1 212 ? 23.235 -8.789 -18.914 1.00 88.12 212 GLU A CA 1
ATOM 1674 C C . GLU A 1 212 ? 24.012 -7.905 -17.923 1.00 88.12 212 GLU A C 1
ATOM 1676 O O . GLU A 1 212 ? 24.323 -8.342 -16.817 1.00 88.12 212 GLU A O 1
ATOM 1681 N N . SER A 1 213 ? 24.203 -6.619 -18.245 1.00 86.25 213 SER A N 1
ATOM 1682 C CA . SER A 1 213 ? 24.795 -5.620 -17.339 1.00 86.25 213 SER A CA 1
ATOM 1683 C C . SER A 1 213 ? 24.051 -5.470 -16.006 1.00 86.25 213 SER A C 1
ATOM 1685 O O . SER A 1 213 ? 24.635 -5.020 -15.024 1.00 86.25 213 SER A O 1
ATOM 1687 N N . THR A 1 214 ? 22.772 -5.851 -15.949 1.00 89.62 214 THR A N 1
ATOM 1688 C CA . THR A 1 214 ? 21.935 -5.769 -14.742 1.00 89.62 214 THR A CA 1
ATOM 1689 C C . THR A 1 214 ? 21.821 -7.088 -13.981 1.00 89.62 214 THR A C 1
ATOM 1691 O O . THR A 1 214 ? 21.190 -7.122 -12.923 1.00 89.62 214 THR A O 1
ATOM 1694 N N . ARG A 1 215 ? 22.441 -8.175 -14.470 1.00 91.44 215 ARG A N 1
ATOM 1695 C CA . ARG A 1 215 ? 22.305 -9.510 -13.869 1.00 91.44 215 ARG A CA 1
ATOM 1696 C C . ARG A 1 215 ? 22.670 -9.516 -12.394 1.00 91.44 215 ARG A C 1
ATOM 1698 O O . ARG A 1 215 ? 21.866 -9.985 -11.600 1.00 91.44 215 ARG A O 1
ATOM 1705 N N . SER A 1 216 ? 23.840 -8.999 -12.026 1.00 91.31 216 SER A N 1
ATOM 1706 C CA . SER A 1 216 ? 24.296 -9.026 -10.629 1.00 91.31 216 SER A CA 1
ATOM 1707 C C . SER A 1 216 ? 23.322 -8.280 -9.702 1.00 91.31 216 SER A C 1
ATOM 1709 O O . SER A 1 216 ? 22.920 -8.806 -8.665 1.00 91.31 216 SER A O 1
ATOM 1711 N N . ALA A 1 217 ? 22.808 -7.117 -10.123 1.00 90.62 217 ALA A N 1
ATOM 1712 C CA . ALA A 1 217 ? 21.836 -6.362 -9.331 1.00 90.62 217 ALA A CA 1
ATOM 1713 C C . ALA A 1 217 ? 20.554 -7.148 -9.032 1.00 90.62 217 ALA A C 1
ATOM 1715 O O . ALA A 1 217 ? 20.049 -7.079 -7.916 1.00 90.62 217 ALA A O 1
ATOM 1716 N N . TYR A 1 218 ? 20.041 -7.916 -9.993 1.00 92.31 218 TYR A N 1
ATOM 1717 C CA . TYR A 1 218 ? 18.796 -8.659 -9.809 1.00 92.31 218 TYR A CA 1
ATOM 1718 C C . TYR A 1 218 ? 18.998 -10.086 -9.283 1.00 92.31 218 TYR A C 1
ATOM 1720 O O . TYR A 1 218 ? 18.313 -10.497 -8.352 1.00 92.31 218 TYR A O 1
ATOM 1728 N N . ALA A 1 219 ? 19.917 -10.863 -9.857 1.00 91.00 219 ALA A N 1
ATOM 1729 C CA . ALA A 1 219 ? 20.112 -12.270 -9.504 1.00 91.00 219 ALA A CA 1
ATOM 1730 C C . ALA A 1 219 ? 20.875 -12.467 -8.188 1.00 91.00 219 ALA A C 1
ATOM 1732 O O . ALA A 1 219 ? 20.599 -13.428 -7.471 1.00 91.00 219 ALA A O 1
ATOM 1733 N N . GLU A 1 220 ? 21.832 -11.590 -7.879 1.00 90.56 220 GLU A N 1
ATOM 1734 C CA . GLU A 1 220 ? 22.742 -11.769 -6.740 1.00 90.56 220 GLU A CA 1
ATOM 1735 C C . GLU A 1 220 ? 22.357 -10.859 -5.575 1.00 90.56 220 GLU A C 1
ATOM 1737 O O . GLU A 1 220 ? 22.288 -11.315 -4.433 1.00 90.56 220 GLU A O 1
ATOM 1742 N N . HIS A 1 221 ? 22.066 -9.590 -5.869 1.00 91.25 221 HIS A N 1
ATOM 1743 C CA . HIS A 1 221 ? 21.824 -8.574 -4.844 1.00 91.25 221 HIS A CA 1
ATOM 1744 C C . HIS A 1 221 ? 20.349 -8.285 -4.565 1.00 91.25 221 HIS A C 1
ATOM 1746 O O . HIS A 1 221 ? 20.053 -7.731 -3.511 1.00 91.25 221 HIS A O 1
ATOM 1752 N N . MET A 1 222 ? 19.433 -8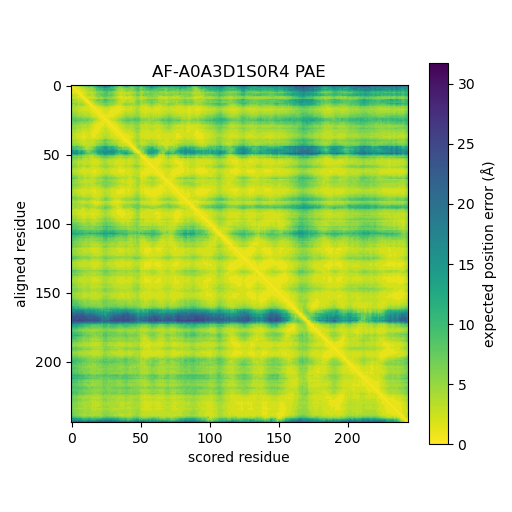.706 -5.448 1.00 91.94 222 MET A N 1
ATOM 1753 C CA . MET A 1 222 ? 17.990 -8.474 -5.295 1.00 91.94 222 MET A CA 1
ATOM 1754 C C . MET A 1 222 ? 17.676 -6.987 -5.060 1.00 91.94 222 MET A C 1
ATOM 1756 O O . MET A 1 222 ? 16.962 -6.615 -4.135 1.00 91.94 222 MET A O 1
ATOM 1760 N N . ASN A 1 223 ? 18.262 -6.118 -5.883 1.00 90.56 223 ASN A N 1
ATOM 1761 C CA . ASN A 1 223 ? 18.117 -4.677 -5.731 1.00 90.56 223 ASN A CA 1
ATOM 1762 C C . ASN A 1 223 ? 16.696 -4.232 -6.101 1.00 90.56 223 ASN A C 1
ATOM 1764 O O . ASN A 1 223 ? 16.306 -4.288 -7.271 1.00 90.56 223 ASN A O 1
ATOM 1768 N N . GLY A 1 224 ? 15.950 -3.741 -5.111 1.00 90.38 224 GLY A N 1
ATOM 1769 C CA . GLY A 1 224 ? 14.744 -2.947 -5.331 1.00 90.38 224 GLY A CA 1
ATOM 1770 C C . GLY A 1 224 ? 15.071 -1.588 -5.960 1.00 90.38 224 GLY A C 1
ATOM 1771 O O . GLY A 1 224 ? 16.176 -1.055 -5.824 1.00 90.38 224 GLY A O 1
ATOM 1772 N N . LEU A 1 225 ? 14.098 -1.020 -6.661 1.00 92.56 225 LEU A N 1
ATOM 1773 C CA . LEU A 1 225 ? 14.168 0.285 -7.304 1.00 92.56 225 LEU A CA 1
ATOM 1774 C C . LEU A 1 225 ? 13.204 1.259 -6.624 1.00 92.56 225 LEU A C 1
ATOM 1776 O O . LEU A 1 225 ? 12.082 0.910 -6.258 1.00 92.56 225 LEU A O 1
ATOM 1780 N N . LEU A 1 226 ? 13.651 2.509 -6.504 1.00 94.69 226 LEU A N 1
ATOM 1781 C CA . LEU A 1 226 ? 12.819 3.636 -6.105 1.00 94.69 226 LEU A CA 1
ATOM 1782 C C . LEU A 1 226 ? 12.356 4.380 -7.359 1.00 94.69 226 LEU A C 1
ATOM 1784 O O . LEU A 1 226 ? 13.171 4.930 -8.101 1.00 94.69 226 LEU A O 1
ATOM 1788 N N . PHE A 1 227 ? 11.048 4.445 -7.564 1.00 95.62 227 PHE A N 1
ATOM 1789 C CA . PHE A 1 227 ? 10.417 5.239 -8.612 1.00 95.62 227 PHE A CA 1
ATOM 1790 C C . PHE A 1 227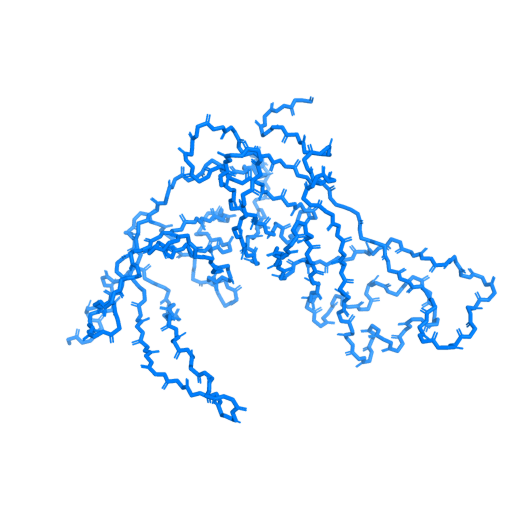 ? 9.780 6.480 -8.005 1.00 95.62 227 PHE A C 1
ATOM 1792 O O . PHE A 1 227 ? 9.379 6.497 -6.839 1.00 95.62 227 PHE A O 1
ATOM 1799 N N . THR A 1 228 ? 9.653 7.529 -8.811 1.00 96.62 228 THR A N 1
ATOM 1800 C CA . THR A 1 228 ? 8.963 8.741 -8.383 1.00 96.62 228 THR A CA 1
ATOM 1801 C C . THR A 1 228 ? 8.119 9.335 -9.498 1.00 96.62 228 THR A C 1
ATOM 1803 O O . THR A 1 228 ? 8.454 9.242 -10.678 1.00 96.62 228 THR A O 1
ATOM 1806 N N . THR A 1 229 ? 7.012 9.951 -9.104 1.00 97.00 229 THR A N 1
ATOM 1807 C CA . THR A 1 229 ? 6.155 10.780 -9.951 1.00 97.00 229 THR A CA 1
ATOM 1808 C C . THR A 1 229 ? 5.554 11.904 -9.103 1.00 97.00 229 THR A C 1
ATOM 1810 O O . THR A 1 229 ? 5.894 12.055 -7.928 1.00 97.00 229 THR A O 1
ATOM 1813 N N . THR A 1 230 ? 4.669 12.721 -9.668 1.00 98.06 230 THR A N 1
ATOM 1814 C CA . THR A 1 230 ? 3.938 13.746 -8.910 1.00 98.06 230 THR A CA 1
ATOM 1815 C C . THR A 1 230 ? 2.481 13.355 -8.724 1.00 98.06 230 THR A C 1
ATOM 1817 O O . THR A 1 230 ? 1.902 12.660 -9.557 1.00 98.06 230 THR A O 1
ATOM 1820 N N . VAL A 1 231 ? 1.858 13.854 -7.657 1.00 98.25 231 VAL A N 1
ATOM 1821 C CA . VAL A 1 231 ? 0.411 13.705 -7.444 1.00 98.25 231 VAL A CA 1
ATOM 1822 C C . VAL A 1 231 ? -0.367 14.270 -8.638 1.00 98.25 231 VAL A C 1
ATOM 1824 O O . VAL A 1 231 ? -1.292 13.632 -9.129 1.00 98.25 231 VAL A O 1
ATOM 1827 N N . ALA A 1 232 ? 0.044 15.424 -9.169 1.00 97.88 232 ALA A N 1
ATOM 1828 C CA . ALA A 1 232 ? -0.591 16.019 -10.344 1.00 97.88 232 ALA A CA 1
ATOM 1829 C C . ALA A 1 232 ? -0.522 15.104 -11.583 1.00 97.88 232 ALA A C 1
ATOM 1831 O O . ALA A 1 232 ? -1.483 15.026 -12.347 1.00 97.88 232 ALA A O 1
ATOM 1832 N N . GLU A 1 233 ? 0.592 14.392 -11.770 1.00 97.81 233 GLU A N 1
ATOM 1833 C CA . GLU A 1 233 ? 0.748 13.408 -12.844 1.00 97.81 233 GLU A CA 1
ATOM 1834 C C . GLU A 1 233 ? -0.200 12.223 -12.666 1.00 97.81 233 GLU A C 1
ATOM 1836 O O . GLU A 1 233 ? -0.872 11.828 -13.618 1.00 97.81 233 GLU A O 1
ATOM 1841 N N . LEU A 1 234 ? -0.310 11.702 -11.437 1.00 97.50 234 LEU A N 1
ATOM 1842 C CA . LEU A 1 234 ? -1.243 10.621 -11.129 1.00 97.50 234 LEU A CA 1
ATOM 1843 C C . LEU A 1 234 ? -2.670 11.009 -11.509 1.00 97.50 234 LEU A C 1
ATOM 1845 O O . LEU A 1 234 ? -3.317 10.263 -12.233 1.00 97.50 234 LEU A O 1
ATOM 1849 N N . PHE A 1 235 ? -3.145 12.191 -11.100 1.00 97.75 235 PHE A N 1
ATOM 1850 C CA . PHE A 1 235 ? -4.504 12.638 -11.425 1.00 97.75 235 PHE A CA 1
ATOM 1851 C C . PHE A 1 235 ? -4.729 12.879 -12.916 1.00 97.75 235 PHE A C 1
ATOM 1853 O O . PHE A 1 235 ? -5.844 12.672 -13.387 1.00 97.75 235 PHE A O 1
ATOM 1860 N N . ARG A 1 236 ? -3.697 13.271 -13.673 1.00 97.62 236 ARG A N 1
ATOM 1861 C CA . ARG A 1 236 ? -3.802 13.420 -15.132 1.00 97.62 236 ARG A CA 1
ATOM 1862 C C . ARG A 1 236 ? -4.064 12.085 -15.831 1.00 97.62 236 ARG A C 1
ATOM 1864 O O . ARG A 1 236 ? -4.781 12.051 -16.825 1.00 97.62 236 ARG A O 1
ATOM 1871 N N . HIS A 1 237 ? -3.483 11.005 -15.313 1.00 97.19 237 HIS A N 1
ATOM 1872 C CA . HIS A 1 237 ? -3.604 9.653 -15.868 1.00 97.19 237 HIS A CA 1
ATOM 1873 C C . HIS A 1 237 ? -4.640 8.782 -15.150 1.00 97.19 237 HIS A C 1
ATOM 1875 O O . HIS A 1 237 ? -4.833 7.620 -15.512 1.00 97.19 237 HIS A O 1
ATOM 1881 N N . ALA A 1 238 ? -5.306 9.332 -14.139 1.00 97.50 238 ALA A N 1
ATOM 1882 C CA . ALA A 1 238 ? -6.304 8.633 -13.362 1.00 97.50 238 ALA A CA 1
ATOM 1883 C C . ALA A 1 238 ? -7.624 8.535 -14.131 1.00 97.50 238 ALA A C 1
ATOM 1885 O O . ALA A 1 238 ? -8.126 9.521 -14.668 1.00 97.50 238 ALA A O 1
ATOM 1886 N N . ARG A 1 239 ? -8.229 7.349 -14.109 1.00 96.94 239 ARG A N 1
ATOM 1887 C CA . ARG A 1 239 ? -9.606 7.125 -14.567 1.00 96.94 239 ARG A CA 1
ATOM 1888 C C . ARG A 1 239 ? -10.498 6.787 -13.387 1.00 96.94 239 ARG A C 1
ATOM 1890 O O . ARG A 1 239 ? -10.045 6.130 -12.453 1.00 96.94 239 ARG A O 1
ATOM 1897 N N . ASP A 1 240 ? -11.758 7.193 -13.439 1.00 96.25 240 ASP A N 1
ATOM 1898 C CA . ASP A 1 240 ? -12.730 6.764 -12.436 1.00 96.25 240 ASP A CA 1
ATOM 1899 C C . ASP A 1 240 ? -12.988 5.261 -12.568 1.00 96.25 240 ASP A C 1
ATOM 1901 O O . ASP A 1 240 ? -13.075 4.709 -13.670 1.00 96.25 240 ASP A O 1
ATOM 1905 N N . MET A 1 241 ? -13.099 4.579 -11.435 1.00 93.12 241 MET A N 1
ATOM 1906 C CA . MET A 1 241 ? -13.481 3.177 -11.402 1.00 93.12 241 MET A CA 1
ATOM 1907 C C . MET A 1 241 ? -14.860 3.001 -12.053 1.00 93.12 241 MET A C 1
ATOM 1909 O O . MET A 1 241 ? -15.815 3.693 -11.711 1.00 93.12 241 MET A O 1
ATOM 1913 N N . GLY A 1 242 ? -14.948 2.081 -13.017 1.00 82.25 242 GLY A N 1
ATOM 1914 C CA . GLY A 1 242 ? -16.150 1.859 -13.828 1.00 82.25 242 GLY A CA 1
ATOM 1915 C C . GLY A 1 242 ? -16.223 2.683 -15.121 1.00 82.25 242 GLY A C 1
ATOM 1916 O O . GLY A 1 242 ? -17.086 2.406 -15.954 1.00 82.25 242 GLY A O 1
ATOM 1917 N N . ALA A 1 243 ? -15.311 3.638 -15.344 1.00 80.00 243 ALA A N 1
ATOM 1918 C CA . ALA A 1 243 ? -15.182 4.302 -16.639 1.00 80.00 243 ALA A CA 1
ATOM 1919 C C . ALA A 1 243 ? -14.585 3.340 -17.687 1.00 80.00 243 ALA A C 1
ATOM 1921 O O . ALA A 1 243 ? -13.605 2.635 -17.406 1.00 80.00 243 ALA A O 1
ATOM 1922 N N . LYS A 1 244 ? -15.206 3.306 -18.874 1.00 51.78 244 LYS A N 1
ATOM 1923 C CA . LYS A 1 244 ? -14.731 2.562 -20.051 1.00 51.78 244 LYS A CA 1
ATOM 1924 C C . LYS A 1 244 ? -13.612 3.309 -20.759 1.00 51.78 244 LYS A C 1
ATOM 1926 O O . LYS A 1 244 ? -13.747 4.543 -20.899 1.00 51.78 244 LYS A O 1
#

Radius of gyration: 19.87 Å; Cα contacts (8 Å, |Δi|>4): 508; chains: 1; bounding box: 48×39×56 Å

Sequence (244 aa):
ACQVAFRDTYSTDYPTVLVRLHWDGTQLSVTGVRAVQFPQNAQIGNSPNDGVEGLSIDGNKLFIALEKDANYRARIFSTVLDEGFWREHSFVAVKDEDFSIPELNQPGTRSVPHPINGTDIFEYNGSKWLLAAARNDNQLWLIDIAKQRPTKIVNLRFMAPTQLGHQPTAMDCPSSTLMDNASLEGVAVANGKVYLVNDPWKRNYWKNIQCESTRSAYAEHMNGLLFTTTVAELFRHARDMGAK

Solvent-accessible surface area (backbone atoms only — not comparable to full-atom values): 13936 Å² total; per-residue (Å²): 110,70,68,63,61,50,62,74,18,43,53,41,99,68,72,52,66,51,73,39,75,45,72,79,87,85,51,81,42,82,78,37,73,42,42,50,17,46,50,76,87,61,45,56,30,77,49,95,93,49,47,76,59,11,58,34,67,58,92,48,35,36,38,42,23,27,18,35,24,69,81,37,41,49,48,48,30,32,36,78,50,56,94,60,55,76,78,54,89,61,66,44,68,38,43,77,63,80,68,76,69,91,81,83,67,55,90,96,55,86,78,62,72,54,28,29,27,14,25,29,60,50,75,58,97,94,42,52,28,40,39,33,27,29,20,77,70,44,31,39,38,40,33,38,74,82,66,83,52,71,24,25,41,29,81,61,82,59,70,42,68,39,51,61,86,90,50,78,61,56,92,90,52,61,73,52,44,77,49,74,58,57,39,39,40,44,45,44,65,58,95,64,30,36,39,38,31,27,62,45,56,83,94,43,30,49,62,49,51,85,39,78,80,35,35,59,47,25,65,73,64,58,62,63,54,82,47,76,54,39,52,70,56,48,60,73,61,40,39,52,65,89,67,130

Secondary structure (DSSP, 8-state):
-HHHHHHTT---SS--EEEEEEE-SS-EEEEEEEEEE--GGG-B---TT--EEEEEEETTEEEEEES-BTTS--EEEEEE--TTGGG--S-EE-EE--------PPTTS------EEEEEEEEETTEEEEEEEEGGGTEEEEEETTS-SPPEEEE---EEES--TTPPPPTT--SEEE-S---EEEEEEETTEEEEEE---HHHHGGG--SGGGHIIIIIS----EEEEEHHHHHHH-EETT--

pLDDT: mean 90.73, std 7.8, range [51.78, 98.44]

Foldseek 3Di:
DVVVLVVQLLAAVDWDKDWDWDDPPPDIDTDAIATAREPNVQQADHDDPFAFAEWEDDPQKIKTWTQQHPQLDIFIWIAGRDPCVRVDHHHGYIGTPPFQDDDPDDPPDDDDHQTWHYWYWDDDPRFIWIWTDRQVQQWIWTTGSVSPAFIWIFHDWDWAAQDDDPDDRDPPDDRIDTAPHQRWHYWDDDPQKIKTKGQDDLVRQCSRPPDPSCNCVRNPVNDIDIDMDGNVVRVVRIDGPPDD

Nearest PDB structures (foldseek):
  6ck1-assembly1_B  TM=3.215E-01  e=1.303E-03  Paracoccus denitrificans PD1222
  6ck1-assembly1_C  TM=3.116E-01  e=4.609E-03  Paracoccus denitrificans PD1222
  8beq-assembly1_A  TM=2.426E-01  e=7.180E-02  Rhodotorula dairenensis
  9axv-assembly1_AF  TM=2.083E-01  e=8.534E+00  Schizosaccharomyces pombe
  6rbk-assembly1_C  TM=1.701E-01  e=4.664E+00  Serratia entomophila

Mean predicted aligned error: 5.13 Å